Protein AF-A0A7S1F108-F1 (afdb_monomer)

Radius of gyration: 38.0 Å; Cα contacts (8 Å, |Δi|>4): 197; chains: 1; bounding box: 108×96×80 Å

Foldseek 3Di:
DDDDDDPPPPPPVPVPVPPDPQPQPWDKDKDKFAQVVVWAQQFDWDDPVVCQQDFWTFTADGHCDTRLVVVCVVVVVPRDDGGKTWRDWPNDTGGNVVVVVSSVPDRIIITIITDRDPPDPPPPPPPPPPDPDCVVVVVVVVVVPPPPPPDDDDDDDDDDDDDDDDDDDDDDDPPPPDDDPPPPPDDDDPPPDDPPPVPVVVVVVVVVVVVVVVVVVVVVVVVVVVVVVVVVVVVVVVVVVVVVVVVCVVVPPDPPPPPPPPPPPDDPPDPDPPDDPPPPDDPPDDDDDDDDD

Solvent-accessible surface area (backbone atoms only — not comparable to full-atom values): 19574 Å² total; per-residue (Å²): 136,90,80,91,83,85,84,78,78,79,75,74,77,69,75,67,81,67,70,73,77,77,72,66,58,76,40,81,45,78,44,83,45,82,29,78,82,73,57,54,55,23,64,43,65,60,78,57,90,87,48,69,77,35,59,41,41,36,30,59,44,73,43,93,59,34,53,52,41,54,49,25,72,76,33,66,93,74,41,84,51,69,66,26,29,37,46,30,46,71,88,45,67,48,31,31,67,55,48,52,52,52,64,75,75,45,44,66,44,39,39,36,31,43,37,74,41,60,97,59,71,74,72,66,73,70,68,64,96,72,69,84,55,70,73,66,57,57,63,65,60,64,70,77,74,75,86,84,83,86,77,86,85,83,91,82,81,90,82,92,78,91,80,82,93,74,87,83,76,87,72,82,82,80,80,76,83,72,82,78,80,80,81,76,82,77,79,84,74,85,75,92,73,72,97,75,71,70,68,66,67,61,57,67,64,56,60,60,61,60,58,58,55,53,56,52,57,54,51,55,53,50,55,52,50,51,52,58,51,51,55,49,54,51,53,53,50,52,52,54,50,49,52,53,50,53,54,46,63,74,68,69,63,69,79,77,79,73,77,72,74,79,74,80,78,74,80,82,74,74,79,79,80,78,71,77,81,85,85,78,78,87,79,94,72,74,92,76,82,81,84,86,130

Sequence (293 aa):
MSKMFGSSFSRSLVRDASPVPRSRETRIVTLDLDGSDGCNLGVDFESDDSDDESRSLSIDYLHPVGLIPSWNAANGDMALRRWDRIVEVNGVRGTSRTLRRVCANNDHLRFLVMQTRERNPPKTPTLPRRARTESERALAATEASRETDASACRSGPDVTSSCASGPCEHKEPEHQLAGKSYEFEGKGVVEEHGDEEQEQKKEDHKEEDDEENGKQEEHEKEEEKERDEEEKEEEDQENDEEERKATRSSFGLEPQHVAHEKDEELGNTEPEQVYPPDTNSDGLGKSVAWEYT

Mean predicted aligned error: 20.38 Å

Structure (mmCIF, N/CA/C/O backbone):
data_AF-A0A7S1F108-F1
#
_entry.id   AF-A0A7S1F108-F1
#
loop_
_atom_site.group_PDB
_atom_site.id
_atom_site.type_symbol
_atom_site.label_atom_id
_atom_site.label_alt_id
_atom_site.label_comp_id
_atom_site.label_asym_id
_atom_site.label_entity_id
_atom_site.label_seq_id
_atom_site.pdbx_PDB_ins_code
_atom_site.Cartn_x
_atom_site.Cartn_y
_atom_site.Cartn_z
_atom_site.occupancy
_atom_site.B_iso_or_equiv
_atom_site.auth_seq_id
_atom_site.auth_comp_id
_atom_site.auth_asym_id
_atom_site.auth_atom_id
_atom_site.pdbx_PDB_model_num
ATOM 1 N N . MET A 1 1 ? 53.259 -48.301 31.676 1.00 51.59 1 MET A N 1
ATOM 2 C CA . MET A 1 1 ? 53.067 -46.935 32.202 1.00 51.59 1 MET A CA 1
ATOM 3 C C . MET A 1 1 ? 51.904 -46.308 31.461 1.00 51.59 1 MET A C 1
ATOM 5 O O . MET A 1 1 ? 52.002 -46.070 30.268 1.00 51.59 1 MET A O 1
ATOM 9 N N . SER A 1 2 ? 50.786 -46.156 32.164 1.00 54.97 2 SER A N 1
ATOM 10 C CA . SER A 1 2 ? 49.582 -45.452 31.725 1.00 54.97 2 SER A CA 1
ATOM 11 C C . SER A 1 2 ? 49.813 -43.942 31.651 1.00 54.97 2 SER A C 1
ATOM 13 O O . SER A 1 2 ? 50.523 -43.423 32.515 1.00 54.97 2 SER A O 1
ATOM 15 N N . LYS A 1 3 ? 49.149 -43.255 30.708 1.00 50.69 3 LYS A N 1
ATOM 16 C CA . LYS A 1 3 ? 48.348 -42.016 30.887 1.00 50.69 3 LYS A CA 1
ATOM 17 C C . LYS A 1 3 ? 47.875 -41.514 29.504 1.00 50.69 3 LYS A C 1
ATOM 19 O O . LYS A 1 3 ? 48.682 -41.454 28.591 1.00 50.69 3 LYS A O 1
ATOM 24 N N . MET A 1 4 ? 46.553 -41.460 29.274 1.00 58.94 4 MET A N 1
ATOM 25 C CA . MET A 1 4 ? 45.712 -40.234 29.212 1.00 58.94 4 MET A CA 1
ATOM 26 C C . MET A 1 4 ? 46.063 -39.365 27.981 1.00 58.94 4 MET A C 1
ATOM 28 O O . MET A 1 4 ? 47.206 -38.970 27.844 1.00 58.94 4 MET A O 1
ATOM 32 N N . PHE A 1 5 ? 45.196 -39.055 27.013 1.00 51.97 5 PHE A N 1
ATOM 33 C CA . PHE A 1 5 ? 43.882 -38.414 27.106 1.00 51.97 5 PHE A CA 1
ATOM 34 C C . PHE A 1 5 ? 43.074 -38.701 25.824 1.00 51.97 5 PHE A C 1
ATOM 36 O O . PHE A 1 5 ? 43.409 -38.204 24.754 1.00 51.97 5 PHE A O 1
ATOM 43 N N . GLY A 1 6 ? 41.979 -39.452 25.935 1.00 44.50 6 GLY A N 1
ATOM 44 C CA . GLY A 1 6 ? 40.917 -39.471 24.929 1.00 44.50 6 GLY A CA 1
ATOM 45 C C . GLY A 1 6 ? 39.745 -38.647 25.447 1.00 44.50 6 GLY A C 1
ATOM 46 O O . GLY A 1 6 ? 38.824 -39.210 26.031 1.00 44.50 6 GLY A O 1
ATOM 47 N N . SER A 1 7 ? 39.797 -37.317 25.305 1.00 54.25 7 SER A N 1
ATOM 48 C CA . SER A 1 7 ? 38.632 -36.465 25.589 1.00 54.25 7 SER A CA 1
ATOM 49 C C . SER A 1 7 ? 37.622 -36.623 24.462 1.00 54.25 7 SER A C 1
ATOM 51 O O . SER A 1 7 ? 37.637 -35.895 23.473 1.00 54.25 7 SER A O 1
ATOM 53 N N . SER A 1 8 ? 36.753 -37.616 24.622 1.00 53.06 8 SER A N 1
ATOM 54 C CA . SER A 1 8 ? 35.509 -37.723 23.877 1.00 53.06 8 SER A CA 1
ATOM 55 C C . SER A 1 8 ? 34.608 -36.566 24.317 1.00 53.06 8 SER A C 1
ATOM 57 O O . SER A 1 8 ? 33.909 -36.645 25.326 1.00 53.06 8 SER A O 1
ATOM 59 N N . PHE A 1 9 ? 34.681 -35.442 23.601 1.00 52.88 9 PHE A N 1
ATOM 60 C CA . PHE A 1 9 ? 33.667 -34.399 23.686 1.00 52.88 9 PHE A CA 1
ATOM 61 C C . PHE A 1 9 ? 32.411 -34.917 22.993 1.00 52.88 9 PHE A C 1
ATOM 63 O O . PHE A 1 9 ? 32.129 -34.599 21.838 1.00 52.88 9 PHE A O 1
ATOM 70 N N . SER A 1 10 ? 31.642 -35.717 23.725 1.00 54.94 10 SER A N 1
ATOM 71 C CA . SER A 1 10 ? 30.229 -35.938 23.460 1.00 54.94 10 SER A CA 1
ATOM 72 C C . SER A 1 10 ? 29.534 -34.587 23.619 1.00 54.94 10 SER A C 1
ATOM 74 O O . SER A 1 10 ? 29.032 -34.256 24.694 1.00 54.94 10 SER A O 1
ATOM 76 N N . ARG A 1 11 ? 29.563 -33.757 22.567 1.00 51.06 11 ARG A N 1
ATOM 77 C CA . ARG A 1 11 ? 28.690 -32.591 22.440 1.00 51.06 11 ARG A CA 1
ATOM 78 C C . ARG A 1 11 ? 27.276 -33.141 22.375 1.00 51.06 11 ARG A C 1
ATOM 80 O O . ARG A 1 11 ? 26.760 -33.447 21.306 1.00 51.06 11 ARG A O 1
ATOM 87 N N . SER A 1 12 ? 26.701 -33.337 23.556 1.00 55.31 12 SER A N 1
ATOM 88 C CA . SER A 1 12 ? 25.276 -33.492 23.747 1.00 55.31 12 SER A CA 1
ATOM 89 C C . SER A 1 12 ? 24.663 -32.259 23.100 1.00 55.31 12 SER A C 1
ATOM 91 O O . SER A 1 12 ? 24.734 -31.161 23.653 1.00 55.31 12 SER A O 1
ATOM 93 N N . LEU A 1 13 ? 24.186 -32.424 21.864 1.00 55.44 13 LEU A N 1
ATOM 94 C CA . LEU A 1 13 ? 23.284 -31.494 21.213 1.00 55.44 13 LEU A CA 1
ATOM 95 C C . LEU A 1 13 ? 22.026 -31.529 22.070 1.00 55.44 13 LEU A C 1
ATOM 97 O O . LEU A 1 13 ? 21.087 -32.277 21.799 1.00 55.44 13 LEU A O 1
ATOM 101 N N . VAL A 1 14 ? 22.063 -30.779 23.173 1.00 56.47 14 VAL A N 1
ATOM 102 C CA . VAL A 1 14 ? 20.869 -30.335 23.866 1.00 56.47 14 VAL A CA 1
ATOM 103 C C . VAL A 1 14 ? 20.069 -29.701 22.751 1.00 56.47 14 VAL A C 1
ATOM 105 O O . VAL A 1 14 ? 20.474 -28.670 22.217 1.00 56.47 14 VAL A O 1
ATOM 108 N N . ARG A 1 15 ? 19.034 -30.417 22.298 1.00 51.88 15 ARG A N 1
ATOM 109 C CA . ARG A 1 15 ? 18.018 -29.870 21.414 1.00 51.88 15 ARG A CA 1
ATOM 110 C C . ARG A 1 15 ? 17.576 -28.615 22.120 1.00 51.88 15 ARG A C 1
ATOM 112 O O . ARG A 1 15 ? 16.949 -28.703 23.174 1.00 51.88 15 ARG A O 1
ATOM 119 N N . ASP A 1 16 ? 18.064 -27.499 21.602 1.00 54.59 16 ASP A N 1
ATOM 120 C CA . ASP A 1 16 ? 17.783 -26.194 22.129 1.00 54.59 16 ASP A CA 1
ATOM 121 C C . ASP A 1 16 ? 16.265 -26.144 22.233 1.00 54.59 16 ASP A C 1
ATOM 123 O O . ASP A 1 16 ? 15.556 -26.287 21.236 1.00 54.59 16 ASP A O 1
ATOM 127 N N . ALA A 1 17 ? 15.764 -26.054 23.463 1.00 58.31 17 ALA A N 1
ATOM 128 C CA . ALA A 1 17 ? 14.350 -25.845 23.719 1.00 58.31 17 ALA A CA 1
ATOM 129 C C . ALA A 1 17 ? 13.936 -24.426 23.290 1.00 58.31 17 ALA A C 1
ATOM 131 O O . ALA A 1 17 ? 12.884 -23.945 23.710 1.00 58.31 17 ALA A O 1
ATOM 132 N N . SER A 1 18 ? 14.761 -23.759 22.470 1.00 57.94 18 SER A N 1
ATOM 133 C CA . SER A 1 18 ? 14.379 -22.688 21.573 1.00 57.94 18 SER A CA 1
ATOM 134 C C . SER A 1 18 ? 13.015 -23.029 20.968 1.00 57.94 18 SER A C 1
ATOM 136 O O . SER A 1 18 ? 12.872 -24.030 20.255 1.00 57.94 18 SER A O 1
ATOM 138 N N . PRO A 1 19 ? 11.968 -22.282 21.352 1.00 66.38 19 PRO A N 1
ATOM 139 C CA . PRO A 1 19 ? 10.619 -22.563 20.911 1.00 66.38 19 PRO A CA 1
ATOM 140 C C . PRO A 1 19 ? 10.620 -22.574 19.388 1.00 66.38 19 PRO A C 1
ATOM 142 O O . PRO A 1 19 ? 11.129 -21.637 18.774 1.00 66.38 19 PRO A O 1
ATOM 145 N N . VAL A 1 20 ? 10.062 -23.640 18.797 1.00 59.28 20 VAL A N 1
ATOM 146 C CA . VAL A 1 20 ? 9.847 -23.750 17.347 1.00 59.28 20 VAL A CA 1
ATOM 147 C C . VAL A 1 20 ? 9.383 -22.380 16.855 1.00 59.28 20 VAL A C 1
ATOM 149 O O . VAL A 1 20 ? 8.405 -21.875 17.428 1.00 59.28 20 VAL A O 1
ATOM 152 N N . PRO A 1 21 ? 10.082 -21.747 15.889 1.00 58.75 21 PRO A N 1
ATOM 153 C CA . PRO A 1 21 ? 9.688 -20.439 15.395 1.00 58.75 21 PRO A CA 1
ATOM 154 C C . PRO A 1 21 ? 8.219 -20.553 15.025 1.00 58.75 21 PRO A C 1
ATOM 156 O O . PRO A 1 21 ? 7.843 -21.390 14.204 1.00 58.75 21 PRO A O 1
ATOM 159 N N . ARG A 1 22 ? 7.369 -19.815 15.748 1.00 58.88 22 ARG A N 1
ATOM 160 C CA . ARG A 1 22 ? 5.924 -19.862 15.543 1.00 58.88 22 ARG A CA 1
ATOM 161 C C . ARG A 1 22 ? 5.727 -19.440 14.098 1.00 58.88 22 ARG A C 1
ATOM 163 O O . ARG A 1 22 ? 5.959 -18.274 13.790 1.00 58.88 22 ARG A O 1
ATOM 170 N N . SER A 1 23 ? 5.412 -20.390 13.217 1.00 61.38 23 SER A N 1
ATOM 171 C CA . SER A 1 23 ? 5.297 -20.100 11.793 1.00 61.38 23 SER A CA 1
ATOM 172 C C . SER A 1 23 ? 4.315 -18.949 11.650 1.00 61.38 23 SER A C 1
ATOM 174 O O . SER A 1 23 ? 3.200 -19.024 12.178 1.00 61.38 23 SER A O 1
ATOM 176 N N . ARG A 1 24 ? 4.752 -17.866 11.006 1.00 67.62 24 ARG A N 1
ATOM 177 C CA . ARG A 1 24 ? 3.873 -16.753 10.663 1.00 67.62 24 ARG A CA 1
ATOM 178 C C . ARG A 1 24 ? 2.756 -17.349 9.812 1.00 67.62 24 ARG A C 1
ATOM 180 O O . ARG A 1 24 ? 3.016 -17.906 8.752 1.00 67.62 24 ARG A O 1
ATOM 187 N N . GLU A 1 25 ? 1.545 -17.368 10.355 1.00 74.69 25 GLU A N 1
ATOM 188 C CA . GLU A 1 25 ? 0.383 -17.893 9.649 1.00 74.69 25 GLU A CA 1
ATOM 189 C C . GLU A 1 25 ? -0.049 -16.788 8.696 1.00 74.69 25 GLU A C 1
ATOM 191 O O . GLU A 1 25 ? -0.678 -15.815 9.108 1.00 74.69 25 GLU A O 1
ATOM 196 N N . THR A 1 26 ? 0.369 -16.900 7.440 1.00 81.31 26 THR A N 1
ATOM 197 C CA . THR A 1 26 ? -0.020 -15.955 6.404 1.00 81.31 26 THR A CA 1
ATOM 198 C C . THR A 1 26 ? -1.504 -16.131 6.120 1.00 81.31 26 THR A C 1
ATOM 200 O O . THR A 1 26 ? -1.929 -17.189 5.654 1.00 81.31 26 THR A O 1
ATOM 203 N N . ARG A 1 27 ? -2.302 -15.103 6.415 1.00 88.00 27 ARG A N 1
ATOM 204 C CA . ARG A 1 27 ? -3.732 -15.084 6.090 1.00 88.00 27 ARG A CA 1
ATOM 205 C C . ARG A 1 27 ? -3.981 -14.150 4.927 1.00 88.00 27 ARG A C 1
ATOM 207 O O . ARG A 1 27 ? -3.434 -13.050 4.901 1.00 88.00 27 ARG A O 1
ATOM 214 N N . ILE A 1 28 ? -4.811 -14.607 3.998 1.00 91.44 28 ILE A N 1
ATOM 215 C CA . ILE A 1 28 ? -5.287 -13.810 2.876 1.00 91.44 28 ILE A CA 1
ATOM 216 C C . ILE A 1 28 ? -6.685 -13.315 3.225 1.00 91.44 28 ILE A C 1
ATOM 218 O O . ILE A 1 28 ? -7.561 -14.119 3.547 1.00 91.44 28 ILE A O 1
ATOM 222 N N . VAL A 1 29 ? -6.873 -12.001 3.186 1.00 94.19 29 VAL A N 1
ATOM 223 C CA . VAL A 1 29 ? -8.161 -11.347 3.432 1.00 94.19 29 VAL A CA 1
ATOM 224 C C . VAL A 1 29 ? -8.563 -10.576 2.185 1.00 94.19 29 VAL A C 1
ATOM 226 O O . VAL A 1 29 ? -7.732 -9.885 1.597 1.00 94.19 29 VAL A O 1
ATOM 229 N N . THR A 1 30 ? -9.829 -10.706 1.792 1.00 95.00 30 THR A N 1
ATOM 230 C CA . THR A 1 30 ? -10.425 -9.928 0.705 1.00 95.00 30 THR A CA 1
ATOM 231 C C . THR A 1 30 ? -11.350 -8.870 1.285 1.00 95.00 30 THR A C 1
ATOM 233 O O . THR A 1 30 ? -12.150 -9.177 2.168 1.00 95.00 30 THR A O 1
ATOM 236 N N . LEU A 1 31 ? -11.223 -7.635 0.808 1.00 95.88 31 LEU A N 1
ATOM 237 C CA . LEU A 1 31 ? -12.020 -6.495 1.252 1.00 95.88 31 LEU A CA 1
ATOM 238 C C . LEU A 1 31 ? -12.605 -5.812 0.028 1.00 95.88 31 LEU A C 1
ATOM 240 O O . LEU A 1 31 ? -11.842 -5.548 -0.893 1.00 95.88 31 LEU A O 1
ATOM 244 N N . ASP A 1 32 ? -13.897 -5.505 0.052 1.00 96.69 32 ASP A N 1
ATOM 245 C CA . ASP A 1 32 ? -14.555 -4.657 -0.941 1.00 96.69 32 ASP A CA 1
ATOM 246 C C . ASP A 1 32 ? -14.900 -3.322 -0.272 1.00 96.69 32 ASP A C 1
ATOM 248 O O . ASP A 1 32 ? -15.611 -3.286 0.737 1.00 96.69 32 ASP A O 1
ATOM 252 N N . LEU A 1 33 ? -14.332 -2.240 -0.797 1.00 96.69 33 LEU A N 1
ATOM 253 C CA . LEU A 1 33 ? -14.497 -0.876 -0.308 1.00 96.69 33 LEU A CA 1
ATOM 254 C C . LEU A 1 33 ? -15.143 -0.024 -1.396 1.00 96.69 33 LEU A C 1
ATOM 256 O O . LEU A 1 33 ? -14.755 -0.097 -2.563 1.00 96.69 33 LEU A O 1
ATOM 260 N N . ASP A 1 34 ? -16.100 0.798 -0.983 1.00 96.94 34 ASP A N 1
ATOM 261 C CA . ASP A 1 34 ? -16.756 1.780 -1.834 1.00 96.94 34 ASP A CA 1
ATOM 262 C C . ASP A 1 34 ? -16.271 3.188 -1.471 1.00 96.94 34 ASP A C 1
ATOM 264 O O . ASP A 1 34 ? -16.459 3.657 -0.349 1.00 96.94 34 ASP A O 1
ATOM 268 N N . GLY A 1 35 ? -15.571 3.809 -2.406 1.00 92.19 35 GLY A N 1
ATOM 269 C CA . GLY A 1 35 ? -15.004 5.149 -2.365 1.00 92.19 35 GLY A CA 1
ATOM 270 C C . GLY A 1 35 ? -15.723 6.137 -3.280 1.00 92.19 35 GLY A C 1
ATOM 271 O O . GLY A 1 35 ? -15.227 7.252 -3.433 1.00 92.19 35 GLY A O 1
ATOM 272 N N . SER A 1 36 ? -16.895 5.788 -3.830 1.00 93.81 36 SER A N 1
ATOM 273 C CA . SER A 1 36 ? -17.698 6.689 -4.674 1.00 93.81 36 SER A CA 1
ATOM 274 C C . SER A 1 36 ? -18.043 8.024 -4.006 1.00 93.81 36 SER A C 1
ATOM 276 O O . SER A 1 36 ? -18.275 9.022 -4.683 1.00 93.81 36 SER A O 1
ATOM 278 N N . ASP A 1 37 ? -18.062 8.054 -2.672 1.00 93.06 37 ASP A N 1
ATOM 279 C CA . ASP A 1 37 ? -18.379 9.240 -1.871 1.00 93.06 37 ASP A CA 1
ATOM 280 C C . ASP A 1 37 ? -17.190 10.210 -1.719 1.00 93.06 37 ASP A C 1
ATOM 282 O O . ASP A 1 37 ? -17.269 11.175 -0.956 1.00 93.06 37 ASP A O 1
ATOM 286 N N . GLY A 1 38 ? -16.055 9.943 -2.377 1.00 92.56 38 GLY A N 1
ATOM 287 C CA . GLY A 1 38 ? -14.821 10.721 -2.215 1.00 92.56 38 GLY A CA 1
ATOM 288 C C . GLY A 1 38 ? -14.199 10.583 -0.821 1.00 92.56 38 GLY A C 1
ATOM 289 O O . GLY A 1 38 ? -13.392 11.413 -0.403 1.00 92.56 38 GLY A O 1
ATOM 290 N N . CYS A 1 39 ? -14.591 9.553 -0.067 1.00 93.88 39 CYS A N 1
ATOM 291 C CA . CYS A 1 39 ? -14.039 9.279 1.251 1.00 93.88 39 CYS A CA 1
ATOM 292 C C . CYS A 1 39 ? -12.618 8.720 1.136 1.00 93.88 39 CYS A C 1
ATOM 294 O O . CYS A 1 39 ? -12.372 7.735 0.443 1.00 93.88 39 CYS A O 1
ATOM 296 N N . ASN A 1 40 ? -11.688 9.291 1.900 1.00 96.00 40 ASN A N 1
ATOM 297 C CA . ASN A 1 40 ? -10.323 8.779 1.961 1.00 96.00 40 ASN A CA 1
ATOM 298 C C . ASN A 1 40 ? -10.292 7.350 2.535 1.00 96.00 40 ASN A C 1
ATOM 300 O O . ASN A 1 40 ? -11.043 6.999 3.454 1.00 96.00 40 ASN A O 1
ATOM 304 N N . LEU A 1 41 ? -9.340 6.537 2.069 1.00 97.12 41 LEU A N 1
ATOM 305 C CA . LEU A 1 41 ? -9.139 5.176 2.582 1.00 97.12 41 LEU A CA 1
ATOM 306 C C . LEU A 1 41 ? -8.799 5.144 4.079 1.00 97.12 41 LEU A C 1
ATOM 308 O O . LEU A 1 41 ? -9.113 4.166 4.759 1.00 97.12 41 LEU A O 1
ATOM 312 N N . GLY A 1 42 ? -8.203 6.221 4.599 1.00 97.25 42 GLY A N 1
ATOM 313 C CA . GLY A 1 42 ? -7.782 6.323 5.997 1.00 97.25 42 GLY A CA 1
ATOM 314 C C . GLY A 1 42 ? -6.538 5.491 6.297 1.00 97.25 42 GLY A C 1
ATOM 315 O O . GLY A 1 42 ? -6.408 4.943 7.391 1.00 97.25 42 GLY A O 1
ATOM 316 N N . VAL A 1 43 ? -5.637 5.363 5.324 1.00 97.44 43 VAL A N 1
ATOM 317 C CA . VAL A 1 43 ? -4.395 4.601 5.441 1.00 97.44 43 VAL A CA 1
ATOM 318 C C . VAL A 1 43 ? -3.265 5.334 4.731 1.00 97.44 43 VAL A C 1
ATOM 320 O O . VAL A 1 43 ? -3.476 5.858 3.639 1.00 97.44 43 VAL A O 1
ATOM 323 N N . ASP A 1 44 ? -2.084 5.318 5.339 1.00 96.50 44 ASP A N 1
ATOM 324 C CA . ASP A 1 44 ? -0.841 5.729 4.699 1.00 96.50 44 ASP A CA 1
ATOM 325 C C . ASP A 1 44 ? -0.018 4.485 4.383 1.00 96.50 44 ASP A C 1
ATOM 327 O O . ASP A 1 44 ? 0.080 3.538 5.177 1.00 96.50 44 ASP A O 1
ATOM 331 N N . PHE A 1 45 ? 0.568 4.494 3.194 1.00 95.56 45 PHE A N 1
ATOM 332 C CA . PHE A 1 45 ? 1.424 3.424 2.718 1.00 95.56 45 PHE A CA 1
ATOM 333 C C . PHE A 1 45 ? 2.877 3.830 2.867 1.00 95.56 45 PHE A C 1
ATOM 335 O O . PHE A 1 45 ? 3.230 4.971 2.575 1.00 95.56 45 PHE A O 1
ATOM 342 N N . GLU A 1 46 ? 3.716 2.879 3.261 1.00 92.31 46 GLU A N 1
ATOM 343 C CA . GLU A 1 46 ? 5.152 3.117 3.300 1.00 92.31 46 GLU A CA 1
ATOM 344 C C . GLU A 1 46 ? 5.656 3.431 1.882 1.00 92.31 46 GLU A C 1
ATOM 346 O O . GLU A 1 46 ? 5.341 2.722 0.916 1.00 92.31 46 GLU A O 1
ATOM 351 N N . SER A 1 47 ? 6.367 4.551 1.754 1.00 78.88 47 SER A N 1
ATOM 352 C CA . SER A 1 47 ? 7.163 4.890 0.578 1.00 78.88 47 SER A CA 1
ATOM 353 C C . SER A 1 47 ? 8.576 4.469 0.923 1.00 78.88 47 SER A C 1
ATOM 355 O O . SER A 1 47 ? 9.307 5.223 1.556 1.00 78.88 47 SER A O 1
ATOM 357 N N . ASP A 1 48 ? 8.915 3.215 0.640 1.00 70.94 48 ASP A N 1
ATOM 358 C CA . ASP A 1 48 ? 10.324 2.862 0.651 1.00 70.94 48 ASP A CA 1
ATOM 359 C C . ASP A 1 48 ? 10.894 3.335 -0.680 1.00 70.94 48 ASP A C 1
ATOM 361 O O . ASP A 1 48 ? 10.787 2.644 -1.693 1.00 70.94 48 ASP A O 1
ATOM 365 N N . ASP A 1 49 ? 11.421 4.559 -0.678 1.00 65.25 49 ASP A N 1
ATOM 366 C CA . ASP A 1 49 ? 12.025 5.187 -1.855 1.00 65.25 49 ASP A CA 1
ATOM 367 C C . ASP A 1 49 ? 13.243 4.385 -2.358 1.00 65.25 49 ASP A C 1
ATOM 369 O O . ASP A 1 49 ? 13.753 4.650 -3.442 1.00 65.25 49 ASP A O 1
ATOM 373 N N . SER A 1 50 ? 13.710 3.387 -1.592 1.00 72.00 50 SER A N 1
ATOM 374 C CA . SER A 1 50 ? 14.788 2.488 -2.001 1.00 72.00 50 SER A CA 1
ATOM 375 C C . SER A 1 50 ? 14.324 1.197 -2.688 1.00 72.00 50 SER A C 1
ATOM 377 O O . SER A 1 50 ? 15.143 0.545 -3.330 1.00 72.00 50 SER A O 1
ATOM 379 N N . ASP A 1 51 ? 13.029 0.856 -2.628 1.00 68.50 51 ASP A N 1
ATOM 380 C CA . ASP A 1 51 ? 12.494 -0.432 -3.093 1.00 68.50 51 ASP A CA 1
ATOM 381 C C . ASP A 1 51 ? 11.243 -0.266 -3.989 1.00 68.50 51 ASP A C 1
ATOM 383 O O . ASP A 1 51 ? 10.171 -0.836 -3.730 1.00 68.50 51 ASP A O 1
ATOM 387 N N . ASP A 1 52 ? 11.378 0.445 -5.112 1.00 73.88 52 ASP A N 1
ATOM 388 C CA . ASP A 1 52 ? 10.346 0.502 -6.168 1.00 73.88 52 ASP A CA 1
ATOM 389 C C . ASP A 1 52 ? 9.985 -0.888 -6.740 1.00 73.88 52 ASP A C 1
ATOM 391 O O . ASP A 1 52 ? 8.914 -1.092 -7.325 1.00 73.88 52 ASP A O 1
ATOM 395 N N . GLU A 1 53 ? 10.843 -1.886 -6.521 1.00 82.12 53 GLU A N 1
ATOM 396 C CA . GLU A 1 53 ? 10.639 -3.276 -6.936 1.00 82.12 53 GLU A CA 1
ATOM 397 C C . GLU A 1 53 ? 9.754 -4.091 -5.976 1.00 82.12 53 GLU A C 1
ATOM 399 O O . GLU A 1 53 ? 9.406 -5.249 -6.256 1.00 82.12 53 GLU A O 1
ATOM 404 N N . SER A 1 54 ? 9.349 -3.510 -4.843 1.00 88.50 54 SER A N 1
ATOM 405 C CA . SER A 1 54 ? 8.501 -4.188 -3.866 1.00 88.50 54 SER A CA 1
ATOM 406 C C . SER A 1 54 ? 7.169 -4.621 -4.484 1.00 88.50 54 SER A C 1
ATOM 408 O O . SER A 1 54 ? 6.341 -3.806 -4.885 1.00 88.50 54 SER A O 1
ATOM 410 N N . ARG A 1 55 ? 6.904 -5.935 -4.499 1.00 93.62 55 ARG A N 1
ATOM 411 C CA . ARG A 1 55 ? 5.678 -6.543 -5.068 1.00 93.62 55 ARG A CA 1
ATOM 412 C C . ARG A 1 55 ? 4.433 -6.431 -4.172 1.00 93.62 55 ARG A C 1
ATOM 414 O O . ARG A 1 55 ? 3.498 -7.223 -4.296 1.00 93.62 55 ARG A O 1
ATOM 421 N N . SER A 1 56 ? 4.452 -5.530 -3.194 1.00 94.62 56 SER A N 1
ATOM 422 C CA . SER A 1 56 ? 3.359 -5.336 -2.241 1.00 94.62 56 SER A CA 1
ATOM 423 C C . SER A 1 56 ? 3.394 -3.941 -1.638 1.00 94.62 56 SER A C 1
ATOM 425 O O . SER A 1 56 ? 4.470 -3.375 -1.470 1.00 94.62 56 SER A O 1
ATOM 427 N N . LEU A 1 57 ? 2.231 -3.435 -1.239 1.00 95.00 57 LEU A N 1
ATOM 428 C CA . LEU A 1 57 ? 2.078 -2.148 -0.569 1.00 95.00 57 LEU A CA 1
ATOM 429 C C . LEU A 1 57 ? 1.902 -2.368 0.942 1.00 95.00 57 LEU A C 1
ATOM 431 O O . LEU A 1 57 ? 0.926 -2.989 1.369 1.00 95.00 57 LEU A O 1
ATOM 435 N N . SER A 1 58 ? 2.858 -1.913 1.751 1.00 94.75 58 SER A N 1
ATOM 436 C CA . SER A 1 58 ? 2.823 -2.067 3.212 1.00 94.75 58 SER A CA 1
ATOM 437 C C . SER A 1 58 ? 2.053 -0.922 3.864 1.00 94.75 58 SER A C 1
ATOM 439 O O . SER A 1 58 ? 2.238 0.241 3.507 1.00 94.75 58 SER A O 1
ATOM 441 N N . ILE A 1 59 ? 1.199 -1.246 4.835 1.00 95.62 59 ILE A N 1
ATOM 442 C CA . ILE A 1 59 ? 0.485 -0.244 5.635 1.00 95.62 59 ILE A CA 1
ATOM 443 C C . ILE A 1 59 ? 1.421 0.303 6.718 1.00 95.62 59 ILE A C 1
ATOM 445 O O . ILE A 1 59 ? 1.779 -0.442 7.634 1.00 95.62 59 ILE A O 1
ATOM 449 N N . ASP A 1 60 ? 1.751 1.591 6.665 1.00 95.31 60 ASP A N 1
ATOM 450 C CA . ASP A 1 60 ? 2.546 2.261 7.704 1.00 95.31 60 ASP A CA 1
ATOM 451 C C . ASP A 1 60 ? 1.642 2.862 8.792 1.00 95.31 60 ASP A C 1
ATOM 453 O O . ASP A 1 60 ? 1.765 2.581 9.991 1.00 95.31 60 ASP A O 1
ATOM 457 N N . TYR A 1 61 ? 0.626 3.619 8.387 1.00 96.00 61 TYR A N 1
ATOM 458 C CA . TYR A 1 61 ? -0.265 4.283 9.331 1.00 96.00 61 TYR A CA 1
ATOM 459 C C . TYR A 1 61 ? -1.736 4.058 8.992 1.00 96.00 61 TYR A C 1
ATOM 461 O O . TYR A 1 61 ? -2.128 3.970 7.835 1.00 96.00 61 TYR A O 1
ATOM 469 N N . LEU A 1 62 ? -2.562 3.926 10.032 1.00 97.06 62 LEU A N 1
ATOM 470 C CA . LEU A 1 62 ? -4.017 3.850 9.923 1.00 97.06 62 LEU A CA 1
ATOM 471 C C . LEU A 1 62 ? -4.600 5.053 10.649 1.00 97.06 62 LEU A C 1
ATOM 473 O O . LEU A 1 62 ? -4.434 5.189 11.865 1.00 97.06 62 LEU A O 1
ATOM 477 N N . HIS A 1 63 ? -5.294 5.897 9.896 1.00 97.38 63 HIS A N 1
ATOM 478 C CA . HIS A 1 63 ? -5.987 7.063 10.424 1.00 97.38 63 HIS A CA 1
ATOM 479 C C . HIS A 1 63 ? -7.207 6.638 11.252 1.00 97.38 63 HIS A C 1
ATOM 481 O O . HIS A 1 63 ? -7.752 5.553 11.052 1.00 97.38 63 HIS A O 1
ATOM 487 N N . PRO A 1 64 ? -7.679 7.473 12.194 1.00 96.62 64 PRO A N 1
ATOM 488 C CA . PRO A 1 64 ? -8.882 7.167 12.971 1.00 96.62 64 PRO A CA 1
ATOM 489 C C . PRO A 1 64 ? -10.173 7.216 12.137 1.00 96.62 64 PRO A C 1
ATOM 491 O O . PRO A 1 64 ? -11.185 6.656 12.552 1.00 96.62 64 PRO A O 1
ATOM 494 N N . VAL A 1 65 ? -10.148 7.889 10.982 1.00 96.44 65 VAL A N 1
ATOM 495 C CA . VAL A 1 65 ? -11.294 8.095 10.089 1.00 96.44 65 VAL A CA 1
ATOM 496 C C . VAL A 1 65 ? -10.922 7.633 8.678 1.00 96.44 65 VAL A C 1
ATOM 498 O O . VAL A 1 65 ? -9.802 7.864 8.228 1.00 96.44 65 VAL A O 1
ATOM 501 N N . GLY A 1 66 ? -11.860 6.975 7.994 1.00 97.12 66 GLY A N 1
ATOM 502 C CA . GLY A 1 66 ? -11.727 6.525 6.606 1.00 97.12 66 GLY A CA 1
ATOM 503 C C . GLY A 1 66 ? -12.464 5.213 6.337 1.00 97.12 66 GLY A C 1
ATOM 504 O O . GLY A 1 66 ? -13.071 4.623 7.241 1.00 97.12 66 GLY A O 1
ATOM 505 N N . LEU A 1 67 ? -12.382 4.734 5.097 1.00 97.56 67 LEU A N 1
ATOM 506 C CA . LEU A 1 67 ? -13.033 3.490 4.667 1.00 97.56 67 LEU A CA 1
ATOM 507 C C . LEU A 1 67 ? -12.457 2.251 5.365 1.00 97.56 67 LEU A C 1
ATOM 509 O O . LEU A 1 67 ? -13.216 1.425 5.875 1.00 97.56 67 LEU A O 1
ATOM 513 N N . ILE A 1 68 ? -11.129 2.135 5.465 1.00 97.44 68 ILE A N 1
ATOM 514 C CA . ILE A 1 68 ? -10.479 0.984 6.113 1.00 97.44 68 ILE A CA 1
ATOM 515 C C . ILE A 1 68 ? -10.757 0.950 7.625 1.00 97.44 68 ILE A C 1
ATOM 517 O O . ILE A 1 68 ? -11.144 -0.111 8.118 1.00 97.44 68 ILE A O 1
ATOM 521 N N . PRO A 1 69 ? -10.629 2.054 8.390 1.00 97.25 69 PRO A N 1
ATOM 522 C CA . PRO A 1 69 ? -11.049 2.088 9.794 1.00 97.25 69 PRO A CA 1
ATOM 523 C C . PRO A 1 69 ? -12.516 1.694 10.006 1.00 97.25 69 PRO A C 1
ATOM 525 O O . PRO A 1 69 ? -12.818 0.928 10.925 1.00 97.25 69 PRO A O 1
ATOM 528 N N . SER A 1 70 ? -13.419 2.153 9.135 1.00 97.19 70 SER A N 1
ATOM 529 C CA . SER A 1 70 ? -14.846 1.809 9.204 1.00 97.19 70 SER A CA 1
ATOM 530 C C . SER A 1 70 ? -15.079 0.320 8.931 1.00 97.19 70 SER A C 1
ATOM 532 O O . SER A 1 70 ? -15.797 -0.351 9.676 1.00 97.19 70 SER A O 1
ATOM 534 N N . TRP A 1 71 ? -14.395 -0.237 7.927 1.00 97.25 71 TRP A N 1
ATOM 535 C CA . TRP A 1 71 ? -14.415 -1.671 7.643 1.00 97.25 71 TRP A CA 1
ATOM 536 C C . TRP A 1 71 ? -13.830 -2.498 8.797 1.00 97.25 71 TRP A C 1
ATOM 538 O O . TRP A 1 71 ? -14.405 -3.518 9.181 1.00 97.25 71 TRP A O 1
ATOM 548 N N . ASN A 1 72 ? -12.729 -2.041 9.403 1.00 96.62 72 ASN A N 1
ATOM 549 C CA . ASN A 1 72 ? -12.094 -2.675 10.559 1.00 96.62 72 ASN A CA 1
ATOM 550 C C . ASN A 1 72 ? -13.029 -2.724 11.774 1.00 96.62 72 ASN A C 1
ATOM 552 O O . ASN A 1 72 ? -13.041 -3.728 12.488 1.00 96.62 72 ASN A O 1
ATOM 556 N N . ALA A 1 73 ? -13.814 -1.667 12.006 1.00 96.62 73 ALA A N 1
ATOM 557 C CA . ALA A 1 73 ? -14.799 -1.619 13.085 1.00 96.62 73 ALA A CA 1
ATOM 558 C C . ALA A 1 73 ? -15.911 -2.665 12.897 1.00 96.62 73 ALA A C 1
ATOM 560 O O . ALA A 1 73 ? -16.346 -3.279 13.872 1.00 96.62 73 ALA A O 1
ATOM 561 N N . ALA A 1 74 ? -16.323 -2.914 11.651 1.00 96.75 74 ALA A N 1
ATOM 562 C CA . ALA A 1 74 ? -17.274 -3.972 11.314 1.00 96.75 74 ALA A CA 1
ATOM 563 C C . ALA A 1 74 ? -16.646 -5.384 11.339 1.00 96.75 74 ALA A C 1
ATOM 565 O O . ALA A 1 74 ? -17.342 -6.357 11.622 1.00 96.75 74 ALA A O 1
ATOM 566 N N . ASN A 1 75 ? -15.335 -5.509 11.088 1.00 95.88 75 ASN A N 1
ATOM 567 C CA . ASN A 1 75 ? -14.632 -6.784 10.888 1.00 95.88 75 ASN A CA 1
ATOM 568 C C . ASN A 1 75 ? -13.451 -6.983 11.856 1.00 95.88 75 ASN A C 1
ATOM 570 O O . ASN A 1 75 ? -12.315 -7.203 11.435 1.00 95.88 75 ASN A O 1
ATOM 574 N N . GLY A 1 76 ? -13.700 -6.959 13.169 1.00 92.19 76 GLY A N 1
ATOM 575 C CA . GLY A 1 76 ? -12.640 -6.984 14.191 1.00 92.19 76 GLY A CA 1
ATOM 576 C C . GLY A 1 76 ? -11.628 -8.143 14.086 1.00 92.19 76 GLY A C 1
ATOM 577 O O . GLY A 1 76 ? -10.427 -7.938 14.283 1.00 92.19 76 GLY A O 1
ATOM 578 N N . ASP A 1 77 ? -12.071 -9.351 13.720 1.00 89.19 77 ASP A N 1
ATOM 579 C CA . ASP A 1 77 ? -11.182 -10.517 13.584 1.00 89.19 77 ASP A CA 1
ATOM 580 C C . ASP A 1 77 ? -10.253 -10.415 12.366 1.00 89.19 77 ASP A C 1
ATOM 582 O O . ASP A 1 77 ? -9.095 -10.854 12.411 1.00 89.19 77 ASP A O 1
ATOM 586 N N . MET A 1 78 ? -10.734 -9.780 11.297 1.00 93.00 78 MET A N 1
ATOM 587 C CA . MET A 1 78 ? -10.023 -9.594 10.030 1.00 93.00 78 MET A CA 1
ATOM 588 C C . MET A 1 78 ? -9.418 -8.196 9.889 1.00 93.00 78 MET A C 1
ATOM 590 O O . MET A 1 78 ? -8.809 -7.917 8.863 1.00 93.00 78 MET A O 1
ATOM 594 N N . ALA A 1 79 ? -9.510 -7.362 10.928 1.00 94.75 79 ALA A N 1
ATOM 595 C CA . ALA A 1 79 ? -9.088 -5.969 10.893 1.00 94.75 79 ALA A CA 1
ATOM 596 C C . ALA A 1 79 ? -7.649 -5.804 10.383 1.00 94.75 79 ALA A C 1
ATOM 598 O O . ALA A 1 79 ? -6.719 -6.437 10.898 1.00 94.75 79 ALA A O 1
ATOM 599 N N . LEU A 1 80 ? -7.473 -4.935 9.395 1.00 95.44 80 LEU A N 1
ATOM 600 C CA . LEU A 1 80 ? -6.170 -4.535 8.886 1.00 95.44 80 LEU A CA 1
ATOM 601 C C . LEU A 1 80 ? -5.403 -3.751 9.946 1.00 95.44 80 LEU A C 1
ATOM 603 O O . LEU A 1 80 ? -5.984 -2.989 10.725 1.00 95.44 80 LEU A O 1
ATOM 607 N N . ARG A 1 81 ? -4.090 -3.951 9.989 1.00 94.94 81 ARG A N 1
ATOM 608 C CA . ARG A 1 81 ? -3.181 -3.304 10.938 1.00 94.94 81 ARG A CA 1
ATOM 609 C C . ARG A 1 81 ? -1.948 -2.782 10.215 1.00 94.94 81 ARG A C 1
ATOM 611 O O . ARG A 1 81 ? -1.652 -3.183 9.093 1.00 94.94 81 ARG A O 1
ATOM 618 N N . ARG A 1 82 ? -1.190 -1.933 10.913 1.00 94.19 82 ARG A N 1
ATOM 619 C CA . ARG A 1 82 ? 0.175 -1.585 10.510 1.00 94.19 82 ARG A CA 1
ATOM 620 C C . ARG A 1 82 ? 0.974 -2.856 10.211 1.00 94.19 82 ARG A C 1
ATOM 622 O O . ARG A 1 82 ? 0.869 -3.826 10.968 1.00 94.19 82 ARG A O 1
ATOM 629 N N . TRP A 1 83 ? 1.773 -2.803 9.150 1.00 92.81 83 TRP A N 1
ATOM 630 C CA . TRP A 1 83 ? 2.608 -3.875 8.599 1.00 92.81 83 TRP A CA 1
ATOM 631 C C . TRP A 1 83 ? 1.879 -4.973 7.822 1.00 92.81 83 TRP A C 1
ATOM 633 O O . TRP A 1 83 ? 2.537 -5.875 7.295 1.00 92.81 83 TRP A O 1
ATOM 643 N N . ASP A 1 84 ? 0.550 -4.921 7.710 1.00 95.00 84 ASP A N 1
ATOM 644 C CA . ASP A 1 84 ? -0.141 -5.771 6.743 1.00 95.00 84 ASP A CA 1
ATOM 645 C C . ASP A 1 84 ? 0.222 -5.328 5.315 1.00 95.00 84 ASP A C 1
ATOM 647 O O . ASP A 1 84 ? 0.467 -4.146 5.054 1.00 95.00 84 ASP A O 1
ATOM 651 N N . ARG A 1 85 ? 0.298 -6.295 4.393 1.00 95.44 85 ARG A N 1
ATOM 652 C CA . ARG A 1 85 ? 0.780 -6.071 3.023 1.00 95.44 85 ARG A CA 1
ATOM 653 C C . ARG A 1 85 ? -0.327 -6.303 2.013 1.00 95.44 85 ARG A C 1
ATOM 655 O O . ARG A 1 85 ? -0.851 -7.410 1.919 1.00 95.44 85 ARG A O 1
ATOM 662 N N . ILE A 1 86 ? -0.657 -5.292 1.226 1.00 96.81 86 ILE A N 1
ATOM 663 C CA . ILE A 1 86 ? -1.593 -5.406 0.108 1.00 96.81 86 ILE A CA 1
ATOM 664 C C . ILE A 1 86 ? -0.828 -5.980 -1.085 1.00 96.81 86 ILE A C 1
ATOM 666 O O . ILE A 1 86 ? 0.176 -5.412 -1.511 1.00 96.81 86 ILE A O 1
ATOM 670 N N . VAL A 1 87 ? -1.271 -7.125 -1.595 1.00 97.12 87 VAL A N 1
ATOM 671 C CA . VAL A 1 87 ? -0.594 -7.845 -2.692 1.00 97.12 87 VAL A CA 1
ATOM 672 C C . VAL A 1 87 ? -1.345 -7.743 -4.019 1.00 97.12 87 VAL A C 1
ATOM 674 O O . VAL A 1 87 ? -0.761 -7.984 -5.072 1.00 97.12 87 VAL A O 1
ATOM 677 N N . GLU A 1 88 ? -2.633 -7.398 -3.980 1.00 97.81 88 GLU A N 1
ATOM 678 C CA . GLU A 1 88 ? -3.477 -7.242 -5.165 1.00 97.81 88 GLU A CA 1
ATOM 679 C C . GLU A 1 88 ? -4.569 -6.203 -4.899 1.00 97.81 88 GLU A C 1
ATOM 681 O O . GLU A 1 88 ? -5.133 -6.157 -3.800 1.00 97.81 88 GLU A O 1
ATOM 686 N N . VAL A 1 89 ? -4.875 -5.392 -5.910 1.00 97.75 89 VAL A N 1
ATOM 687 C CA . VAL A 1 89 ? -5.956 -4.400 -5.893 1.00 97.75 89 VAL A CA 1
ATOM 688 C C . VAL A 1 89 ? -6.752 -4.543 -7.185 1.00 97.75 89 VAL A C 1
ATOM 690 O O . VAL A 1 89 ? -6.184 -4.408 -8.263 1.00 97.75 89 VAL A O 1
ATOM 693 N N . ASN A 1 90 ? -8.054 -4.821 -7.108 1.00 96.94 90 ASN A N 1
ATOM 694 C CA . ASN A 1 90 ? -8.933 -4.973 -8.278 1.00 96.94 90 ASN A CA 1
ATOM 695 C C . ASN A 1 90 ? -8.432 -5.999 -9.314 1.00 96.94 90 ASN A C 1
ATOM 697 O O . ASN A 1 90 ? -8.576 -5.798 -10.516 1.00 96.94 90 ASN A O 1
ATOM 701 N N . GLY A 1 91 ? -7.807 -7.094 -8.869 1.00 96.94 91 GLY A N 1
ATOM 702 C CA . GLY A 1 91 ? -7.199 -8.080 -9.773 1.00 96.94 91 GLY A CA 1
ATOM 703 C C . GLY A 1 91 ? -5.795 -7.713 -10.263 1.00 96.94 91 GLY A C 1
ATOM 704 O O . GLY A 1 91 ? -5.119 -8.545 -10.866 1.00 96.94 91 GLY A O 1
ATOM 705 N N . VAL A 1 92 ? -5.324 -6.491 -9.997 1.00 97.81 92 VAL A N 1
ATOM 706 C CA . VA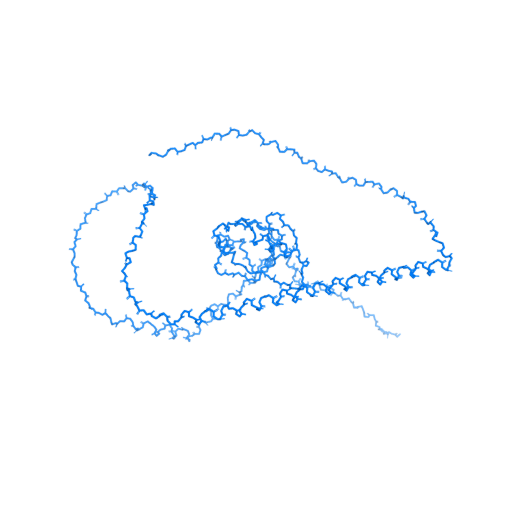L A 1 92 ? -3.999 -6.015 -10.402 1.00 97.81 92 VAL A CA 1
ATOM 707 C C . VAL A 1 92 ? -2.968 -6.385 -9.340 1.00 97.81 92 VAL A C 1
ATOM 709 O O . VAL A 1 92 ? -3.102 -6.018 -8.172 1.00 97.81 92 VAL A O 1
ATOM 712 N N . ARG A 1 93 ? -1.911 -7.085 -9.762 1.00 97.38 93 ARG A N 1
ATOM 713 C CA . ARG A 1 93 ? -0.684 -7.337 -8.989 1.00 97.38 93 ARG A CA 1
ATOM 714 C C . ARG A 1 93 ? 0.483 -6.602 -9.635 1.00 97.38 93 ARG A C 1
ATOM 716 O O . ARG A 1 93 ? 0.487 -6.420 -10.848 1.00 97.38 93 ARG A O 1
ATOM 723 N N . GLY A 1 94 ? 1.493 -6.232 -8.855 1.00 94.06 94 GLY A N 1
ATOM 724 C CA . GLY A 1 94 ? 2.678 -5.572 -9.397 1.00 94.06 94 GLY A CA 1
ATOM 725 C C . GLY A 1 94 ? 3.505 -4.870 -8.331 1.00 94.06 94 GLY A C 1
ATOM 726 O O . GLY A 1 94 ? 3.456 -5.240 -7.159 1.00 94.06 94 GLY A O 1
ATOM 727 N N . THR A 1 95 ? 4.261 -3.865 -8.764 1.00 94.94 95 THR A N 1
ATOM 728 C CA . THR A 1 95 ? 5.061 -3.001 -7.890 1.00 94.94 95 THR A CA 1
ATOM 729 C C . THR A 1 95 ? 4.181 -2.128 -6.996 1.00 94.94 95 THR A C 1
ATOM 731 O O . THR A 1 95 ? 3.033 -1.819 -7.339 1.00 94.94 95 THR A O 1
ATOM 734 N N . SER A 1 96 ? 4.728 -1.683 -5.866 1.00 94.12 96 SER A N 1
ATOM 735 C CA . SER A 1 96 ? 4.106 -0.737 -4.931 1.00 94.12 96 SER A CA 1
ATOM 736 C C . SER A 1 96 ? 3.547 0.496 -5.656 1.00 94.12 96 SER A C 1
ATOM 738 O O . SER A 1 96 ? 2.393 0.868 -5.434 1.00 94.12 96 SER A O 1
ATOM 740 N N . ARG A 1 97 ? 4.306 1.062 -6.606 1.00 93.50 97 ARG A N 1
ATOM 741 C CA . ARG A 1 97 ? 3.899 2.194 -7.458 1.00 93.50 97 ARG A CA 1
ATOM 742 C C . ARG A 1 97 ? 2.656 1.886 -8.292 1.00 93.50 97 ARG A C 1
ATOM 744 O O . ARG A 1 97 ? 1.745 2.711 -8.374 1.00 93.50 97 ARG A O 1
ATOM 751 N N . THR A 1 98 ? 2.590 0.692 -8.880 1.00 95.06 98 THR A N 1
ATOM 752 C CA . THR A 1 98 ? 1.429 0.250 -9.669 1.00 95.06 98 THR A CA 1
ATOM 753 C C . THR A 1 98 ? 0.197 0.113 -8.783 1.00 95.06 98 THR A C 1
ATOM 755 O O . THR A 1 98 ? -0.854 0.668 -9.102 1.00 95.06 98 THR A O 1
ATOM 758 N N . LEU A 1 99 ? 0.330 -0.557 -7.636 1.00 96.25 99 LEU A N 1
ATOM 759 C CA . LEU A 1 99 ? -0.772 -0.732 -6.688 1.00 96.25 99 LEU A CA 1
ATOM 760 C C . LEU A 1 99 ? -1.272 0.618 -6.150 1.00 96.25 99 LEU A C 1
ATOM 762 O O . LEU A 1 99 ? -2.479 0.842 -6.103 1.00 96.25 99 LEU A O 1
ATOM 766 N N . ARG A 1 100 ? -0.364 1.551 -5.827 1.00 95.44 100 ARG A N 1
ATOM 767 C CA . ARG A 1 100 ? -0.704 2.906 -5.360 1.00 95.44 100 ARG A CA 1
ATOM 768 C C . ARG A 1 100 ? -1.508 3.684 -6.408 1.00 95.44 100 ARG A C 1
ATOM 770 O O . ARG A 1 100 ? -2.509 4.303 -6.059 1.00 95.44 100 ARG A O 1
ATOM 777 N N . ARG A 1 101 ? -1.129 3.601 -7.690 1.00 95.50 101 ARG A N 1
ATOM 778 C CA . ARG A 1 101 ? -1.889 4.213 -8.798 1.00 95.50 101 ARG A CA 1
ATOM 779 C C . ARG A 1 101 ? -3.297 3.632 -8.926 1.00 95.50 101 ARG A C 1
ATOM 781 O O . ARG A 1 101 ? -4.243 4.384 -9.126 1.00 95.50 101 ARG A O 1
ATOM 788 N N . VAL A 1 102 ? -3.452 2.314 -8.788 1.00 96.56 102 VAL A N 1
ATOM 789 C CA . VAL A 1 102 ? -4.781 1.677 -8.826 1.00 96.56 102 VAL A CA 1
ATOM 790 C C . VAL A 1 102 ? -5.636 2.147 -7.647 1.00 96.56 102 VAL A C 1
ATOM 792 O O . VAL A 1 102 ? -6.796 2.492 -7.856 1.00 96.56 102 VAL A O 1
ATOM 795 N N . CYS A 1 103 ? -5.069 2.242 -6.441 1.00 95.81 103 CYS A N 1
ATOM 796 C CA . CYS A 1 103 ? -5.775 2.770 -5.269 1.00 95.81 103 CYS A CA 1
ATOM 797 C C . CYS A 1 103 ? -6.250 4.221 -5.446 1.00 95.81 103 CYS A C 1
ATOM 799 O O . CYS A 1 103 ? -7.291 4.572 -4.908 1.00 95.81 103 CYS A O 1
ATOM 801 N N . ALA A 1 104 ? -5.499 5.055 -6.171 1.00 94.88 104 ALA A N 1
ATOM 802 C CA . ALA A 1 104 ? -5.836 6.465 -6.371 1.00 94.88 104 ALA A CA 1
ATOM 803 C C . ALA A 1 104 ? -6.930 6.701 -7.430 1.00 94.88 104 ALA A C 1
ATOM 805 O O . ALA A 1 104 ? -7.626 7.706 -7.365 1.00 94.88 104 ALA A O 1
ATOM 806 N N . ASN A 1 105 ? -7.075 5.793 -8.402 1.00 94.69 105 ASN A N 1
ATOM 807 C CA . ASN A 1 105 ? -7.895 6.019 -9.600 1.00 94.69 105 ASN A CA 1
ATOM 808 C C . ASN A 1 105 ? -9.240 5.274 -9.612 1.00 94.69 105 ASN A C 1
ATOM 810 O O . ASN A 1 105 ? -9.955 5.353 -10.608 1.00 94.69 105 ASN A O 1
ATOM 814 N N . ASN A 1 106 ? -9.562 4.489 -8.581 1.00 90.50 106 ASN A N 1
ATOM 815 C CA . ASN A 1 106 ? -10.772 3.666 -8.569 1.00 90.50 106 ASN A CA 1
ATOM 816 C C . ASN A 1 106 ? -11.685 4.033 -7.405 1.00 90.50 106 ASN A C 1
ATOM 818 O O . ASN A 1 106 ? -11.255 4.031 -6.254 1.00 90.50 106 ASN A O 1
ATOM 822 N N . ASP A 1 107 ? -12.964 4.211 -7.723 1.00 93.25 107 ASP A N 1
ATOM 823 C CA . ASP A 1 107 ? -14.016 4.428 -6.731 1.00 93.25 107 ASP A CA 1
ATOM 824 C C . ASP A 1 107 ? -14.387 3.127 -6.011 1.00 93.25 107 ASP A C 1
ATOM 826 O O . ASP A 1 107 ? -14.781 3.153 -4.859 1.00 93.25 107 ASP A O 1
ATOM 830 N N . HIS A 1 108 ? -14.214 1.964 -6.643 1.00 96.00 108 HIS A N 1
ATOM 831 C CA . HIS A 1 108 ? -14.441 0.667 -6.004 1.00 96.00 108 HIS A CA 1
ATOM 832 C C . HIS A 1 108 ? -13.132 -0.105 -5.893 1.00 96.00 108 HIS A C 1
ATOM 834 O O . HIS A 1 108 ? -12.437 -0.321 -6.890 1.00 96.00 108 HIS A O 1
ATOM 840 N N . LEU A 1 109 ? -12.794 -0.534 -4.679 1.00 97.12 109 LEU A N 1
ATOM 841 C CA . LEU A 1 109 ? -11.509 -1.152 -4.372 1.00 97.12 109 LEU A CA 1
ATOM 842 C C . LEU A 1 109 ? -11.701 -2.515 -3.715 1.00 97.12 109 LEU A C 1
ATOM 844 O O . LEU A 1 109 ? -12.194 -2.627 -2.595 1.00 97.12 109 LEU A O 1
ATOM 848 N N . ARG A 1 110 ? -11.236 -3.550 -4.410 1.00 97.50 110 ARG A N 1
ATOM 849 C CA . ARG A 1 110 ? -11.136 -4.924 -3.942 1.00 97.50 110 ARG A CA 1
ATOM 850 C C . ARG A 1 110 ? -9.692 -5.246 -3.595 1.00 97.50 110 ARG A C 1
ATOM 852 O O . ARG A 1 110 ? -8.868 -5.464 -4.483 1.00 97.50 110 ARG A O 1
ATOM 859 N N . PHE A 1 111 ? -9.375 -5.300 -2.311 1.00 97.19 111 PHE A N 1
ATOM 860 C CA . PHE A 1 111 ? -8.029 -5.611 -1.838 1.00 97.19 111 PHE A CA 1
ATOM 861 C C . PHE A 1 111 ? -7.854 -7.096 -1.553 1.00 97.19 111 PHE A C 1
ATOM 863 O O . PHE A 1 111 ? -8.743 -7.737 -0.997 1.00 97.19 111 PHE A O 1
ATOM 870 N N . LEU A 1 112 ? -6.668 -7.619 -1.863 1.00 97.00 112 LEU A N 1
ATOM 871 C CA . LEU A 1 112 ? -6.164 -8.886 -1.348 1.00 97.00 112 LEU A CA 1
ATOM 872 C C . LEU A 1 112 ? -4.976 -8.582 -0.437 1.00 97.00 112 LEU A C 1
ATOM 874 O O . LEU A 1 112 ? -3.941 -8.077 -0.881 1.00 97.00 112 LEU A O 1
ATOM 878 N N . VAL A 1 113 ? -5.141 -8.861 0.852 1.00 96.44 113 VAL A N 1
ATOM 879 C CA . VAL A 1 113 ? -4.175 -8.479 1.884 1.00 96.44 113 VAL A CA 1
ATOM 880 C C . VAL A 1 113 ? -3.559 -9.709 2.514 1.00 96.44 113 VAL A C 1
ATOM 882 O O . VAL A 1 113 ? -4.255 -10.631 2.938 1.00 96.44 113 VAL A O 1
ATOM 885 N N . MET A 1 114 ? -2.238 -9.689 2.600 1.00 94.56 114 MET A N 1
ATOM 886 C CA . MET A 1 114 ? -1.416 -10.655 3.294 1.00 94.56 114 MET A CA 1
ATOM 887 C C . MET A 1 114 ? -1.150 -10.165 4.720 1.00 94.56 114 MET A C 1
ATOM 889 O O . MET A 1 114 ? -0.339 -9.266 4.956 1.00 94.56 114 MET A O 1
ATOM 893 N N . GLN A 1 115 ? -1.833 -10.774 5.685 1.00 92.75 115 GLN A N 1
ATOM 894 C CA . GLN A 1 115 ? -1.666 -10.438 7.094 1.00 92.75 115 GLN A CA 1
ATOM 895 C C . GLN A 1 115 ? -0.472 -11.183 7.678 1.00 92.75 115 GLN A C 1
ATOM 897 O O . GLN A 1 115 ? -0.497 -12.409 7.826 1.00 92.75 115 GLN A O 1
ATOM 902 N N . THR A 1 116 ? 0.562 -10.438 8.065 1.00 82.06 116 THR A N 1
ATOM 903 C CA . THR A 1 116 ? 1.753 -11.004 8.713 1.00 82.06 116 THR A CA 1
ATOM 904 C C . THR A 1 116 ? 1.570 -10.948 10.223 1.00 82.06 116 THR A C 1
ATOM 906 O O . THR A 1 116 ? 2.292 -10.270 10.950 1.00 82.06 116 THR A O 1
ATOM 909 N N . ARG A 1 117 ? 0.549 -11.646 10.725 1.00 76.69 117 ARG A N 1
ATOM 910 C CA . ARG A 1 117 ? 0.302 -11.706 12.166 1.00 76.69 117 ARG A CA 1
ATOM 911 C C . ARG A 1 117 ? 1.216 -12.752 12.789 1.00 76.69 117 ARG A C 1
ATOM 913 O O . ARG A 1 117 ? 1.116 -13.947 12.505 1.00 76.69 117 ARG A O 1
ATOM 920 N N . GLU A 1 118 ? 2.043 -12.333 13.739 1.00 66.19 118 GLU A N 1
ATOM 921 C CA . GLU A 1 118 ? 2.427 -13.260 14.796 1.00 66.19 118 GLU A CA 1
ATOM 922 C C . GLU A 1 118 ? 1.138 -13.653 15.521 1.00 66.19 118 GLU A C 1
ATOM 924 O O . GLU A 1 118 ? 0.376 -12.794 15.964 1.00 66.19 118 GLU A O 1
ATOM 929 N N . ARG A 1 119 ? 0.853 -14.960 15.594 1.00 56.94 119 ARG A N 1
ATOM 930 C CA . ARG A 1 119 ? -0.431 -15.552 16.032 1.00 56.94 119 ARG A CA 1
ATOM 931 C C . ARG A 1 119 ? -0.945 -15.069 17.399 1.00 56.94 119 ARG A C 1
ATOM 933 O O . ARG A 1 119 ? -2.045 -15.413 17.809 1.00 56.94 119 ARG A O 1
ATOM 940 N N . ASN A 1 120 ? -0.146 -14.309 18.126 1.00 48.97 120 ASN A N 1
ATOM 941 C CA . ASN A 1 120 ? -0.538 -13.459 19.230 1.00 48.97 120 ASN A CA 1
ATOM 942 C C . ASN A 1 120 ? 0.470 -12.299 19.229 1.00 48.97 120 ASN A C 1
ATOM 944 O O . ASN A 1 120 ? 1.650 -12.6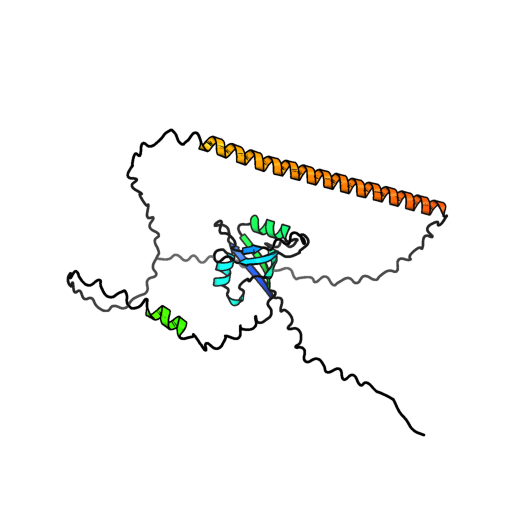07 19.428 1.00 48.97 120 ASN A O 1
ATOM 948 N N . PRO A 1 121 ? 0.084 -11.005 19.143 1.00 54.19 121 PRO A N 1
ATOM 949 C CA . PRO A 1 121 ? 0.873 -10.037 19.898 1.00 54.19 121 PRO A CA 1
ATOM 950 C C . PRO A 1 121 ? 0.932 -10.620 21.315 1.00 54.19 121 PRO A C 1
ATOM 952 O O . PRO A 1 121 ? -0.109 -11.121 21.769 1.00 54.19 121 PRO A O 1
ATOM 955 N N . PRO A 1 122 ? 2.099 -10.695 21.986 1.00 50.12 122 PRO A N 1
ATOM 956 C CA . PRO A 1 122 ? 2.121 -11.132 23.375 1.00 50.12 122 PRO A CA 1
ATOM 957 C C . PRO A 1 122 ? 1.016 -10.331 24.036 1.00 50.12 122 PRO A C 1
ATOM 959 O O . PRO A 1 122 ? 1.078 -9.106 23.956 1.00 50.12 122 PRO A O 1
ATOM 962 N N . LYS A 1 123 ? -0.051 -11.003 24.519 1.00 53.06 123 LYS A N 1
ATOM 963 C CA . LYS A 1 123 ? -1.112 -10.348 25.289 1.00 53.06 123 LYS A CA 1
ATOM 964 C C . LYS A 1 123 ? -0.311 -9.521 26.252 1.00 53.06 123 LYS A C 1
ATOM 966 O O . LYS A 1 123 ? 0.391 -10.143 27.054 1.00 53.06 123 LYS A O 1
ATOM 971 N N . THR A 1 124 ? -0.258 -8.204 26.038 1.00 49.06 124 THR A N 1
ATOM 972 C CA . THR A 1 124 ? 0.619 -7.328 26.805 1.00 49.06 124 THR A CA 1
A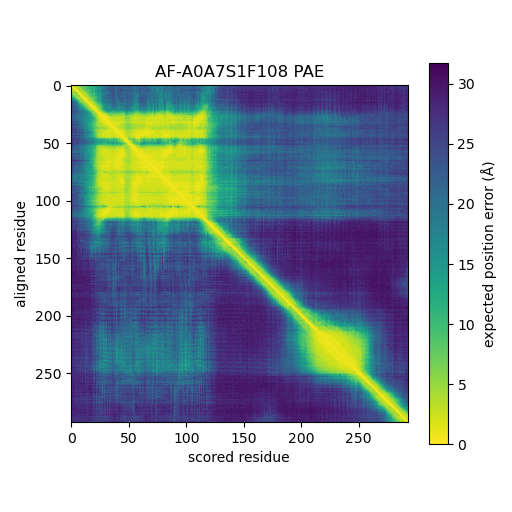TOM 973 C C . THR A 1 124 ? 0.309 -7.747 28.213 1.00 49.06 124 THR A C 1
ATOM 975 O O . THR A 1 124 ? -0.888 -7.726 28.528 1.00 49.06 124 THR A O 1
ATOM 978 N N . PRO A 1 125 ? 1.274 -8.355 28.943 1.00 49.81 125 PRO A N 1
ATOM 979 C CA . PRO A 1 125 ? 0.977 -9.023 30.195 1.00 49.81 125 PRO A CA 1
ATOM 980 C C . PRO A 1 125 ? 0.277 -7.946 30.964 1.00 49.81 125 PRO A C 1
ATOM 982 O O . PRO A 1 125 ? 0.899 -6.915 31.207 1.00 49.81 125 PRO A O 1
ATOM 985 N N . THR A 1 126 ? -1.045 -8.099 31.099 1.00 49.41 126 THR A N 1
ATOM 986 C CA . THR A 1 126 ? -1.917 -6.992 31.451 1.00 49.41 126 THR A CA 1
ATOM 987 C C . THR A 1 126 ? -1.410 -6.680 32.816 1.00 49.41 126 THR A C 1
ATOM 989 O O . THR A 1 126 ? -1.609 -7.520 33.699 1.00 49.41 126 THR A O 1
ATOM 992 N N . LEU A 1 127 ? -0.581 -5.627 32.917 1.00 51.38 127 LEU A N 1
ATOM 993 C CA . LEU A 1 127 ? 0.219 -5.417 34.108 1.00 51.38 127 LEU A CA 1
ATOM 994 C C . LEU A 1 127 ? -0.829 -5.477 35.195 1.00 51.38 127 LEU A C 1
ATOM 996 O O . LEU A 1 127 ? -1.847 -4.783 35.043 1.00 51.38 127 LEU A O 1
ATOM 1000 N N . PRO A 1 128 ? -0.711 -6.430 36.143 1.00 48.78 128 PRO A N 1
ATOM 1001 C CA . PRO A 1 128 ? -1.766 -6.653 37.105 1.00 48.78 128 PRO A CA 1
ATOM 1002 C C . PRO A 1 128 ? -2.101 -5.270 37.610 1.00 48.78 128 PRO A C 1
ATOM 1004 O O . PRO A 1 128 ? -1.189 -4.527 37.963 1.00 48.78 128 PRO A O 1
ATOM 1007 N N . ARG A 1 129 ? -3.373 -4.891 37.480 1.00 51.53 129 ARG A N 1
ATOM 1008 C CA . ARG A 1 129 ? -3.923 -3.584 37.835 1.00 51.53 129 ARG A CA 1
ATOM 1009 C C . ARG A 1 129 ? -3.735 -3.390 39.350 1.00 51.53 129 ARG A C 1
ATOM 1011 O O . ARG A 1 129 ? -4.658 -3.531 40.140 1.00 51.53 129 ARG A O 1
ATOM 1018 N N . ARG A 1 130 ? -2.480 -3.205 39.739 1.00 55.81 130 ARG A N 1
ATOM 1019 C CA . ARG A 1 130 ? -1.799 -3.221 41.035 1.00 55.81 130 ARG A CA 1
ATOM 1020 C C . ARG A 1 130 ? -0.527 -2.407 40.754 1.00 55.81 130 ARG A C 1
ATOM 1022 O O . ARG A 1 130 ? 0.433 -2.938 40.225 1.00 55.81 130 ARG A O 1
ATOM 1029 N N . ALA A 1 131 ? -0.457 -1.110 40.971 1.00 54.06 131 ALA A N 1
ATOM 1030 C CA . ALA A 1 131 ? -1.300 -0.225 41.730 1.00 54.06 131 ALA A CA 1
ATOM 1031 C C . ALA A 1 131 ? -1.450 1.066 40.924 1.00 54.06 131 ALA A C 1
ATOM 1033 O O . ALA A 1 131 ? -0.455 1.667 40.530 1.00 54.06 131 ALA A O 1
ATOM 1034 N N . ARG A 1 132 ? -2.694 1.519 40.736 1.00 52.16 132 ARG A N 1
ATOM 1035 C CA . ARG A 1 132 ? -2.944 2.960 40.720 1.00 52.16 132 ARG A CA 1
ATOM 1036 C C . ARG A 1 132 ? -2.360 3.468 42.031 1.00 52.16 132 ARG A C 1
ATOM 1038 O O . ARG A 1 132 ? -2.902 3.162 43.093 1.00 52.16 132 ARG A O 1
ATOM 1045 N N . THR A 1 133 ? -1.213 4.127 41.966 1.00 58.50 133 THR A N 1
ATOM 1046 C CA . THR A 1 133 ? -0.708 4.911 43.083 1.00 58.50 133 THR A CA 1
ATOM 1047 C C . THR A 1 133 ? -1.822 5.873 43.493 1.00 58.50 133 THR A C 1
ATOM 1049 O O . THR A 1 133 ? -2.534 6.425 42.651 1.00 58.50 133 THR A O 1
ATOM 1052 N N . GLU A 1 134 ? -2.012 6.056 44.798 1.00 57.53 134 GLU A N 1
ATOM 1053 C CA . GLU A 1 134 ? -3.014 6.967 45.375 1.00 57.53 134 GLU A CA 1
ATOM 1054 C C . GLU A 1 134 ? -2.914 8.405 44.818 1.00 57.53 134 GLU A C 1
ATOM 1056 O O . GLU A 1 134 ? -3.879 9.162 44.883 1.00 57.53 134 GLU A O 1
ATOM 1061 N N . SER A 1 135 ? -1.795 8.736 44.162 1.00 56.84 135 SER A N 1
ATOM 1062 C CA . SER A 1 135 ? -1.544 9.957 43.393 1.00 56.84 135 SER A CA 1
ATOM 1063 C C . SER A 1 135 ? -2.587 10.262 42.308 1.00 56.84 135 SER A C 1
ATOM 1065 O O . SER A 1 135 ? -2.930 11.424 42.128 1.00 56.84 135 SER A O 1
ATOM 1067 N N . GLU A 1 136 ? -3.121 9.266 41.592 1.00 54.38 136 GLU A N 1
ATOM 1068 C CA . GLU A 1 136 ? -4.130 9.515 40.538 1.00 54.38 136 GLU A CA 1
ATOM 1069 C C . GLU A 1 136 ? -5.557 9.610 41.111 1.00 54.38 136 GLU A C 1
ATOM 1071 O O . GLU A 1 136 ? -6.448 10.200 40.506 1.00 54.38 136 GLU A O 1
ATOM 1076 N N . ARG A 1 137 ? -5.783 9.069 42.320 1.00 55.16 137 ARG A N 1
ATOM 1077 C CA . ARG A 1 137 ? -7.043 9.257 43.061 1.00 55.16 137 ARG A CA 1
ATOM 1078 C C . ARG A 1 137 ? -7.140 10.644 43.699 1.00 55.16 137 ARG A C 1
ATOM 1080 O O . ARG A 1 137 ? -8.254 11.116 43.894 1.00 55.16 137 ARG A O 1
ATOM 1087 N N . ALA A 1 138 ? -6.013 11.294 43.992 1.00 59.28 138 ALA A N 1
ATOM 1088 C CA . ALA A 1 138 ? -5.998 12.646 44.546 1.00 59.28 138 ALA A CA 1
ATOM 1089 C C . ALA A 1 138 ? -6.443 13.719 43.531 1.00 59.28 138 ALA A C 1
ATOM 1091 O O . ALA A 1 138 ? -7.082 14.685 43.933 1.00 59.28 138 ALA A O 1
ATOM 1092 N N . LEU A 1 139 ? -6.185 13.531 42.229 1.00 54.91 139 LEU A N 1
ATOM 1093 C CA . LEU A 1 139 ? -6.584 14.495 41.189 1.00 54.91 139 LEU A CA 1
ATOM 1094 C C . LEU A 1 139 ? -8.043 14.331 40.730 1.00 54.91 139 LEU A C 1
ATOM 1096 O O . LEU A 1 139 ? -8.702 15.321 40.436 1.00 54.91 139 LEU A O 1
ATOM 1100 N N . ALA A 1 140 ? -8.598 13.115 40.763 1.00 54.94 140 ALA A N 1
ATOM 1101 C CA . ALA A 1 140 ? -10.019 12.896 40.463 1.00 54.94 140 ALA A CA 1
ATOM 1102 C C . ALA A 1 140 ? -10.965 13.314 41.614 1.00 54.94 140 ALA A C 1
ATOM 1104 O O . ALA A 1 140 ? -12.169 13.438 41.410 1.00 54.94 140 ALA A O 1
ATOM 1105 N N . ALA A 1 141 ? -10.444 13.531 42.828 1.00 55.88 141 ALA A N 1
ATOM 1106 C CA . ALA A 1 141 ? -11.238 13.958 43.983 1.00 55.88 141 ALA A CA 1
ATOM 1107 C C . ALA A 1 141 ? -11.413 15.487 44.087 1.00 55.88 141 ALA A C 1
ATOM 1109 O O . ALA A 1 141 ? -12.260 15.940 44.853 1.00 55.88 141 ALA A O 1
ATOM 1110 N N . THR A 1 142 ? -10.664 16.292 43.322 1.00 53.84 142 THR A N 1
ATOM 1111 C CA . THR A 1 142 ? -10.784 17.763 43.347 1.00 53.84 142 THR A CA 1
ATOM 1112 C C . THR A 1 142 ? -11.773 18.339 42.332 1.00 53.84 142 THR A C 1
ATOM 1114 O O . THR A 1 142 ? -12.219 19.469 42.516 1.00 53.84 142 THR A O 1
ATOM 1117 N N . GLU A 1 143 ? -12.180 17.587 41.305 1.00 53.44 143 GLU A N 1
ATOM 1118 C CA . GLU A 1 143 ? -13.209 18.045 40.350 1.00 53.44 143 GLU A CA 1
ATOM 1119 C C . GLU A 1 143 ? -14.646 17.729 40.792 1.00 53.44 143 GLU A C 1
ATOM 1121 O O . GLU A 1 143 ? -15.584 18.361 40.324 1.00 53.44 143 GLU A O 1
ATOM 1126 N N . ALA A 1 144 ? -14.842 16.847 41.777 1.00 53.94 144 ALA A N 1
ATOM 1127 C CA . ALA A 1 144 ? -16.172 16.494 42.287 1.00 53.94 144 ALA A CA 1
ATOM 1128 C C . ALA A 1 144 ? -16.737 17.465 43.354 1.00 53.94 144 ALA A C 1
ATOM 1130 O O . ALA A 1 144 ? -17.753 17.165 43.975 1.00 53.94 144 ALA A O 1
ATOM 1131 N N . SER A 1 145 ? -16.098 18.614 43.618 1.00 52.28 145 SER A N 1
ATOM 1132 C CA . SER A 1 145 ? -16.551 19.591 44.636 1.00 52.28 145 SER A CA 1
ATOM 1133 C C . SER A 1 145 ? -16.822 21.006 44.111 1.00 52.28 145 SER A C 1
ATOM 1135 O O . SER A 1 145 ? -16.948 21.928 44.914 1.00 52.28 145 SER A O 1
ATOM 1137 N N . ARG A 1 146 ? -16.940 21.214 42.791 1.00 53.12 146 ARG A N 1
ATOM 1138 C CA . ARG A 1 146 ? -17.270 22.537 42.216 1.00 53.12 146 ARG A CA 1
ATOM 1139 C C . ARG A 1 146 ? -18.646 22.669 41.554 1.00 53.12 146 ARG A C 1
ATOM 1141 O O . ARG A 1 146 ? -18.959 23.751 41.075 1.00 53.12 146 ARG A O 1
ATOM 1148 N N . GLU A 1 147 ? -19.501 21.651 41.616 1.00 51.97 147 GLU A N 1
ATOM 1149 C CA . GLU A 1 147 ? -20.876 21.706 41.083 1.00 51.97 147 GLU A CA 1
ATOM 1150 C C . GLU A 1 147 ? -21.946 21.588 42.182 1.00 51.97 147 GLU A C 1
ATOM 1152 O O . GLU A 1 147 ? -22.872 20.785 42.112 1.00 51.97 147 GLU A O 1
ATOM 1157 N N . THR A 1 148 ? -21.834 22.408 43.225 1.00 53.50 148 THR A N 1
ATOM 1158 C CA . THR A 1 148 ? -22.925 22.628 44.187 1.00 53.50 148 THR A CA 1
ATOM 1159 C C . THR A 1 148 ? -23.023 24.104 44.534 1.00 53.50 148 THR A C 1
ATOM 1161 O O . THR A 1 148 ? -22.692 24.479 45.647 1.00 53.50 148 THR A O 1
ATOM 1164 N N . ASP A 1 149 ? -23.425 24.946 43.581 1.00 47.66 149 ASP A N 1
ATOM 1165 C CA . ASP A 1 149 ? -24.063 26.241 43.875 1.00 47.66 149 ASP A CA 1
ATOM 1166 C C . ASP A 1 149 ? -24.625 26.870 42.588 1.00 47.66 149 ASP A C 1
ATOM 1168 O O . ASP A 1 149 ? -24.135 27.860 42.055 1.00 47.66 149 ASP A O 1
ATOM 1172 N N . ALA A 1 150 ? -25.689 26.266 42.063 1.00 51.94 150 ALA A N 1
ATOM 1173 C CA . ALA A 1 150 ? -26.642 26.954 41.191 1.00 51.94 150 ALA A CA 1
ATOM 1174 C C . ALA A 1 150 ? -28.055 26.483 41.555 1.00 51.94 150 ALA A C 1
ATOM 1176 O O . ALA A 1 150 ? -28.763 25.819 40.802 1.00 51.94 150 ALA A O 1
ATOM 1177 N N . SER A 1 151 ? -28.407 26.784 42.804 1.00 58.78 151 SER A N 1
ATOM 1178 C CA . SER A 1 151 ? -29.757 26.725 43.346 1.00 58.78 151 SER A CA 1
ATOM 1179 C C . SER A 1 151 ? -30.584 27.912 42.834 1.00 58.78 151 SER A C 1
ATOM 1181 O O . SER A 1 151 ? -30.088 29.036 42.798 1.00 58.78 151 SER A O 1
ATOM 1183 N N . ALA A 1 152 ? -31.867 27.643 42.555 1.00 50.03 152 ALA A N 1
ATOM 1184 C CA . ALA A 1 152 ? -32.973 28.586 42.330 1.00 50.03 152 ALA A CA 1
ATOM 1185 C C . ALA A 1 152 ? -32.972 29.282 40.948 1.00 50.03 152 ALA A C 1
ATOM 1187 O O . ALA A 1 152 ? -32.027 29.948 40.563 1.00 50.03 152 ALA A O 1
ATOM 1188 N N . CYS A 1 153 ? -34.010 29.256 40.109 1.00 49.53 153 CYS A N 1
ATOM 1189 C CA . CYS A 1 153 ? -35.467 29.173 40.265 1.00 49.53 153 CYS A CA 1
ATOM 1190 C C . CYS A 1 153 ? -36.002 28.629 38.904 1.00 49.53 153 CYS A C 1
ATOM 1192 O O . CYS A 1 153 ? -35.375 28.885 37.884 1.00 49.53 153 CYS A O 1
ATOM 1194 N N . ARG A 1 154 ? -37.136 27.945 38.725 1.00 47.31 154 ARG A N 1
ATOM 1195 C CA . ARG A 1 154 ? -38.516 28.368 38.999 1.00 47.31 154 ARG A CA 1
ATOM 1196 C C . ARG A 1 154 ? -39.455 27.177 38.791 1.00 47.31 154 ARG A C 1
ATOM 1198 O O . ARG A 1 154 ? -39.326 26.424 37.832 1.00 47.31 154 ARG A O 1
ATOM 1205 N N . SER A 1 155 ? -40.431 27.097 39.677 1.00 61.78 155 SER A N 1
ATOM 1206 C CA . SER A 1 155 ? -41.624 26.264 39.622 1.00 61.78 155 SER A CA 1
ATOM 1207 C C . SER A 1 155 ? -42.503 26.580 38.403 1.00 61.78 155 SER A C 1
ATOM 1209 O O . SER A 1 155 ? -42.686 27.749 38.061 1.00 61.78 155 SER A O 1
ATOM 1211 N N . GLY A 1 156 ? -43.124 25.552 37.824 1.00 39.38 156 GLY A N 1
ATOM 1212 C CA . GLY A 1 156 ? -44.232 25.662 36.869 1.00 39.38 156 GLY A CA 1
ATOM 1213 C C . GLY A 1 156 ? -44.965 24.315 36.743 1.00 39.38 156 GLY A C 1
ATOM 1214 O O . GLY A 1 156 ? -44.283 23.295 36.788 1.00 39.38 156 GLY A O 1
ATOM 1215 N N . PRO A 1 157 ? -46.312 24.282 36.693 1.00 62.31 157 PRO A N 1
ATOM 1216 C CA . PRO A 1 157 ? -47.091 23.215 37.323 1.00 62.31 157 PRO A CA 1
ATOM 1217 C C . PRO A 1 157 ? -47.488 22.038 36.423 1.00 62.31 157 PRO A C 1
ATOM 1219 O O . PRO A 1 157 ? -47.683 22.173 35.218 1.00 62.31 157 PRO A O 1
ATOM 1222 N N . ASP A 1 158 ? -47.675 20.915 37.119 1.00 49.91 158 ASP A N 1
ATOM 1223 C CA . ASP A 1 158 ? -48.627 19.824 36.891 1.00 49.91 158 ASP A CA 1
ATOM 1224 C C . ASP A 1 158 ? -49.685 20.053 35.800 1.00 49.91 158 ASP A C 1
ATOM 1226 O O . ASP A 1 158 ? -50.565 20.908 35.926 1.00 49.91 158 ASP A O 1
ATOM 1230 N N . VAL A 1 159 ? -49.680 19.164 34.805 1.00 50.41 159 VAL A N 1
ATOM 1231 C CA . VAL A 1 159 ? -50.897 18.723 34.119 1.00 50.41 159 VAL A CA 1
ATOM 1232 C C . VAL A 1 159 ? -50.887 17.200 34.014 1.00 50.41 159 VAL A C 1
ATOM 1234 O O . VAL A 1 159 ? -50.149 16.584 33.251 1.00 50.41 159 VAL A O 1
ATOM 1237 N N . THR A 1 160 ? -51.742 16.607 34.836 1.00 57.75 160 THR A N 1
ATOM 1238 C CA . THR A 1 160 ? -52.151 15.206 34.857 1.00 57.75 160 THR A CA 1
ATOM 1239 C C . THR A 1 160 ? -52.917 14.823 33.586 1.00 57.75 160 THR A C 1
ATOM 1241 O O . THR A 1 160 ? -53.889 15.500 33.259 1.00 57.75 160 THR A O 1
ATOM 1244 N N . SER A 1 161 ? -52.581 13.704 32.936 1.00 50.88 161 SER A N 1
ATOM 1245 C CA . SER A 1 161 ? -53.516 12.886 32.128 1.00 50.88 161 SER A CA 1
ATOM 1246 C C . SER A 1 161 ? -52.791 11.601 31.694 1.00 50.88 161 SER A C 1
ATOM 1248 O O . SER A 1 161 ? -51.915 11.649 30.844 1.00 50.88 161 SER A O 1
ATOM 1250 N N . SER A 1 162 ? -52.913 10.463 32.381 1.00 54.72 162 SER A N 1
ATOM 1251 C CA . SER A 1 162 ? -54.008 9.481 32.284 1.00 54.72 162 SER A CA 1
ATOM 1252 C C . SER A 1 162 ? -54.363 9.039 30.857 1.00 54.72 162 SER A C 1
ATOM 1254 O O . SER A 1 162 ? -55.237 9.632 30.236 1.00 54.72 162 SER A O 1
ATOM 1256 N N . CYS A 1 163 ? -53.775 7.925 30.411 1.00 38.25 163 CYS A N 1
ATOM 1257 C CA . CYS A 1 163 ? -54.400 6.898 29.559 1.00 38.25 163 CYS A CA 1
ATOM 1258 C C . CYS A 1 163 ? -53.404 5.727 29.442 1.00 38.25 163 CYS A C 1
ATOM 1260 O O . CYS A 1 163 ? -52.293 5.894 28.960 1.00 38.25 163 CYS A O 1
ATOM 1262 N N . ALA A 1 164 ? -53.632 4.634 30.167 1.00 45.78 164 ALA A N 1
ATOM 1263 C CA . ALA A 1 164 ? -54.495 3.509 29.797 1.00 45.78 164 ALA A CA 1
ATOM 1264 C C . ALA A 1 164 ? -53.796 2.547 28.824 1.00 45.78 164 ALA A C 1
ATOM 1266 O O . ALA A 1 164 ? -53.447 2.882 27.699 1.00 45.78 164 ALA A O 1
ATOM 1267 N N . SER A 1 165 ? -53.598 1.339 29.339 1.00 56.91 165 SER A N 1
ATOM 1268 C CA . SER A 1 165 ? -53.013 0.171 28.703 1.00 56.91 165 SER A CA 1
ATOM 1269 C C . SER A 1 165 ? -53.739 -0.212 27.411 1.00 56.91 165 SER A C 1
ATOM 1271 O O . SER A 1 165 ? -54.958 -0.367 27.402 1.00 56.91 165 SER A O 1
ATOM 1273 N N . GLY A 1 166 ? -52.966 -0.449 26.354 1.00 44.66 166 GLY A N 1
ATOM 1274 C CA . GLY A 1 166 ? -53.387 -1.121 25.127 1.00 44.66 166 GLY A CA 1
ATOM 1275 C C . GLY A 1 166 ? -52.191 -1.875 24.529 1.00 44.66 166 GLY A C 1
ATOM 1276 O O . GLY A 1 166 ? -51.058 -1.433 24.723 1.00 44.66 166 GLY A O 1
ATOM 1277 N N . PRO A 1 167 ? -52.401 -3.035 23.881 1.00 52.91 167 PRO A N 1
ATOM 1278 C CA . PRO A 1 167 ? -51.319 -3.867 23.370 1.00 52.91 167 PRO A CA 1
ATOM 1279 C C . PRO A 1 167 ? -50.705 -3.231 22.119 1.00 52.91 167 PRO A C 1
ATOM 1281 O O . PRO A 1 167 ? -51.408 -2.906 21.166 1.00 52.91 167 PRO A O 1
ATOM 1284 N N . CYS A 1 168 ? -49.387 -3.044 22.136 1.00 38.44 168 CYS A N 1
ATOM 1285 C CA . CYS A 1 168 ? -48.638 -2.463 21.031 1.00 38.44 168 CYS A CA 1
ATOM 1286 C C . CYS A 1 168 ? -48.501 -3.495 19.901 1.00 38.44 168 CYS A C 1
ATOM 1288 O O . CYS A 1 168 ? -47.613 -4.346 19.935 1.00 38.44 168 CYS A O 1
ATOM 1290 N N . GLU A 1 169 ? -49.379 -3.426 18.902 1.00 45.03 169 GLU A N 1
ATOM 1291 C CA . GLU A 1 169 ? -49.092 -3.979 17.580 1.00 45.03 169 GLU A CA 1
ATOM 1292 C C . GLU A 1 169 ? -47.949 -3.167 16.956 1.00 45.03 169 GLU A C 1
ATOM 1294 O O . GLU A 1 169 ? -48.051 -1.955 16.757 1.00 45.03 169 GLU A O 1
ATOM 1299 N N . HIS A 1 170 ? -46.833 -3.844 16.687 1.00 46.97 170 HIS A N 1
ATOM 1300 C CA . HIS A 1 170 ? -45.709 -3.305 15.932 1.00 46.97 170 HIS A CA 1
ATOM 1301 C C . HIS A 1 170 ? -46.148 -3.048 14.485 1.00 46.97 170 HIS A C 1
ATOM 1303 O O . HIS A 1 170 ? -46.210 -3.974 13.680 1.00 46.97 170 HIS A O 1
ATOM 1309 N N . LYS A 1 171 ? -46.430 -1.785 14.154 1.00 43.47 171 LYS A N 1
ATOM 1310 C CA . LYS A 1 171 ? -46.330 -1.281 12.782 1.00 43.47 171 LYS A CA 1
ATOM 1311 C C . LYS A 1 171 ? -44.952 -0.658 12.588 1.00 43.47 171 LYS A C 1
ATOM 1313 O O . LYS A 1 171 ? -44.522 0.163 13.397 1.00 43.47 171 LYS A O 1
ATOM 1318 N N . GLU A 1 172 ? -44.271 -1.109 11.539 1.00 48.31 172 GLU A N 1
ATOM 1319 C CA . GLU A 1 172 ? -43.021 -0.549 11.024 1.00 48.31 172 GLU A CA 1
ATOM 1320 C C . GLU A 1 172 ? -43.144 0.969 10.808 1.00 48.31 172 GLU A C 1
ATOM 1322 O O . GLU A 1 172 ? -44.176 1.433 10.314 1.00 48.31 172 GLU A O 1
ATOM 1327 N N . PRO A 1 173 ? -42.114 1.763 11.145 1.00 50.59 173 PRO A N 1
ATOM 1328 C CA . PRO A 1 173 ? -42.065 3.150 10.728 1.00 50.59 173 PRO A CA 1
ATOM 1329 C C . PRO A 1 173 ? -41.576 3.226 9.277 1.00 50.59 173 PRO A C 1
ATOM 1331 O O . PRO A 1 173 ? -40.383 3.112 8.998 1.00 50.59 173 PRO A O 1
ATOM 1334 N N . GLU A 1 174 ? -42.501 3.473 8.350 1.00 46.66 174 GLU A N 1
ATOM 1335 C CA . GLU A 1 174 ? -42.168 4.064 7.056 1.00 46.66 174 GLU A CA 1
ATOM 1336 C C . GLU A 1 174 ? -41.529 5.439 7.299 1.00 46.66 174 GLU A C 1
ATOM 1338 O O . GLU A 1 174 ? -42.193 6.414 7.664 1.00 46.66 174 GLU A O 1
ATOM 1343 N N . HIS A 1 175 ? -40.213 5.527 7.114 1.00 44.81 175 HIS A N 1
ATOM 1344 C CA . HIS A 1 175 ? -39.497 6.794 7.110 1.00 44.81 175 HIS A CA 1
ATOM 1345 C C . HIS A 1 175 ? -39.796 7.544 5.805 1.00 44.81 175 HIS A C 1
ATOM 1347 O O . HIS A 1 175 ? -39.041 7.484 4.838 1.00 44.81 175 HIS A O 1
ATOM 1353 N N . GLN A 1 176 ? -40.897 8.298 5.794 1.00 43.22 176 GLN A N 1
ATOM 1354 C CA . GLN A 1 176 ? -41.075 9.398 4.852 1.00 43.22 176 GLN A CA 1
ATOM 1355 C C . GLN A 1 176 ? -40.025 10.471 5.164 1.00 43.22 176 GLN A C 1
ATOM 1357 O O . GLN A 1 176 ? -40.154 11.244 6.116 1.00 43.22 176 GLN A O 1
ATOM 1362 N N . LEU A 1 177 ? -38.964 10.514 4.358 1.00 48.59 177 LEU A N 1
ATOM 1363 C CA . LEU A 1 177 ? -38.040 11.642 4.290 1.00 48.59 177 LEU A CA 1
ATOM 1364 C C . LEU A 1 177 ? -38.772 12.825 3.644 1.00 48.59 177 LEU A C 1
ATOM 1366 O O . LEU A 1 177 ? -38.652 13.099 2.453 1.00 48.59 177 LEU A O 1
ATOM 1370 N N . ALA A 1 178 ? -39.574 13.514 4.453 1.00 46.03 178 ALA A N 1
ATOM 1371 C CA . ALA A 1 178 ? -40.093 14.827 4.123 1.00 46.03 178 ALA A CA 1
ATOM 1372 C C . ALA A 1 178 ? -38.911 15.797 4.000 1.00 46.03 178 ALA A C 1
ATOM 1374 O O . ALA A 1 178 ? -38.195 16.058 4.972 1.00 46.03 178 ALA A O 1
ATOM 1375 N N . GLY A 1 179 ? -38.716 16.313 2.786 1.00 51.06 179 GLY A N 1
ATOM 1376 C CA . GLY A 1 179 ? -37.764 17.369 2.487 1.00 51.06 179 GLY A CA 1
ATOM 1377 C C . GLY A 1 179 ? -37.978 18.562 3.411 1.00 51.06 179 GLY A C 1
ATOM 1378 O O . GLY A 1 179 ? -39.000 19.242 3.353 1.00 51.06 179 GLY A O 1
ATOM 1379 N N . LYS A 1 180 ? -36.992 18.822 4.267 1.00 41.56 180 LYS A N 1
ATOM 1380 C CA . LYS A 1 180 ? -36.847 20.108 4.940 1.00 41.56 180 LYS A CA 1
ATOM 1381 C C . LYS A 1 180 ? -36.025 21.000 4.022 1.00 41.56 180 LYS A C 1
ATOM 1383 O O . LYS A 1 180 ? -34.800 21.001 4.084 1.00 41.56 180 LYS A O 1
ATOM 1388 N N . SER A 1 181 ? -36.713 21.727 3.148 1.00 45.91 181 SER A N 1
ATOM 1389 C CA . SER A 1 181 ? -36.173 22.927 2.516 1.00 45.91 181 SER A CA 1
ATOM 1390 C C . SER A 1 181 ? -35.823 23.916 3.625 1.00 45.91 181 SER A C 1
ATOM 1392 O O . SER A 1 181 ? -36.703 24.440 4.307 1.00 45.91 181 SER A O 1
ATOM 1394 N N . TYR A 1 182 ? -34.529 24.104 3.859 1.00 46.22 182 TYR A N 1
ATOM 1395 C CA . TYR A 1 182 ? -34.023 25.092 4.799 1.00 46.22 182 TYR A CA 1
ATOM 1396 C C . TYR A 1 182 ? -34.012 26.444 4.077 1.00 46.22 182 TYR A C 1
ATOM 1398 O O . TYR A 1 182 ? -33.074 26.763 3.350 1.00 46.22 182 TYR A O 1
ATOM 1406 N N . GLU A 1 183 ? -35.089 27.216 4.218 1.00 51.28 183 GLU A N 1
ATOM 1407 C CA . GLU A 1 183 ? -35.092 28.626 3.832 1.00 51.28 183 GLU A CA 1
ATOM 1408 C C . GLU A 1 183 ? -34.248 29.394 4.853 1.00 51.28 183 GLU A C 1
ATOM 1410 O O . GLU A 1 183 ? -34.675 29.709 5.964 1.00 51.28 183 GLU A O 1
ATOM 1415 N N . PHE A 1 184 ? -32.990 29.627 4.488 1.00 46.75 184 PHE A N 1
ATOM 1416 C CA . PHE A 1 184 ? -32.092 30.511 5.210 1.00 46.75 184 PHE A CA 1
ATOM 1417 C C . PHE A 1 184 ? -32.461 31.955 4.851 1.00 46.75 184 PHE A C 1
ATOM 1419 O O . PHE A 1 184 ? -32.049 32.479 3.817 1.00 46.75 184 PHE A O 1
ATOM 1426 N N . GLU A 1 185 ? -33.280 32.591 5.691 1.00 52.59 185 GLU A N 1
ATOM 1427 C CA . GLU A 1 185 ? -33.545 34.028 5.615 1.00 52.59 185 GLU A CA 1
ATOM 1428 C C . GLU A 1 185 ? -32.25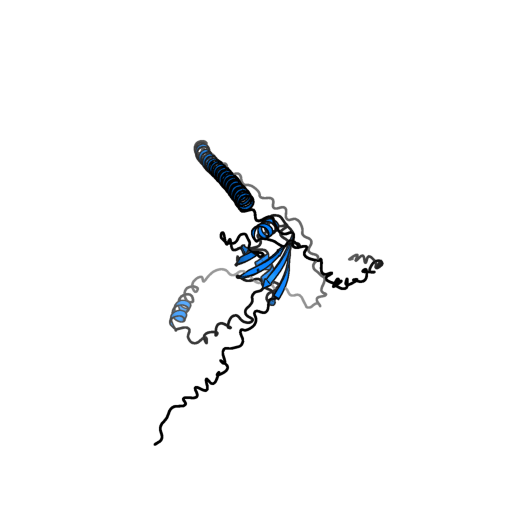2 34.802 5.915 1.00 52.59 185 GLU A C 1
ATOM 1430 O O . GLU A 1 185 ? -31.903 35.090 7.063 1.00 52.59 185 GLU A O 1
ATOM 1435 N N . GLY A 1 186 ? -31.523 35.130 4.849 1.00 47.53 186 GLY A N 1
ATOM 1436 C CA . GLY A 1 186 ? -30.383 36.032 4.880 1.00 47.53 186 GLY A CA 1
ATOM 1437 C C . GLY A 1 186 ? -30.828 37.434 5.287 1.00 47.53 186 GLY A C 1
ATOM 1438 O O . GLY A 1 186 ? -31.351 38.202 4.480 1.00 47.53 186 GLY A O 1
ATOM 1439 N N . LYS A 1 187 ? -30.590 37.790 6.550 1.00 53.72 187 LYS A N 1
ATOM 1440 C CA . LYS A 1 187 ? -30.567 39.188 6.979 1.00 53.72 187 LYS A CA 1
ATOM 1441 C C . LYS A 1 187 ? -29.325 39.837 6.382 1.00 53.72 187 LYS A C 1
ATOM 1443 O O . LYS A 1 187 ? -28.212 39.573 6.826 1.00 53.72 187 LYS A O 1
ATOM 1448 N N . GLY A 1 188 ? -29.546 40.670 5.369 1.00 49.00 188 GLY A N 1
ATOM 1449 C CA . GLY A 1 188 ? -28.531 41.542 4.798 1.00 49.00 188 GLY A CA 1
ATOM 1450 C C . GLY A 1 188 ? -27.968 42.475 5.864 1.00 49.00 188 GLY A C 1
ATOM 1451 O O . GLY A 1 188 ? -28.648 43.393 6.324 1.00 49.00 188 GLY A O 1
ATOM 1452 N N . VAL A 1 189 ? -26.721 42.223 6.245 1.00 46.56 189 VAL A N 1
ATOM 1453 C CA . VAL A 1 189 ? -25.849 43.219 6.854 1.00 46.56 189 VAL A CA 1
ATOM 1454 C C . VAL A 1 189 ? -25.023 43.774 5.704 1.00 46.56 189 VAL A C 1
ATOM 1456 O O . VAL A 1 189 ? -24.172 43.091 5.144 1.00 46.56 189 VAL A O 1
ATOM 1459 N N . VAL A 1 190 ? -25.370 44.988 5.290 1.00 46.59 190 VAL A N 1
ATOM 1460 C CA . VAL A 1 190 ? -24.599 45.768 4.325 1.00 46.59 190 VAL A CA 1
ATOM 1461 C C . VAL A 1 190 ? -23.434 46.366 5.110 1.00 46.59 190 VAL A C 1
ATOM 1463 O O . VAL A 1 190 ? -23.563 47.435 5.701 1.00 46.59 190 VAL A O 1
ATOM 1466 N N . GLU A 1 191 ? -22.333 45.626 5.208 1.00 48.94 191 GLU A N 1
ATOM 1467 C CA . GLU A 1 191 ? -21.049 46.181 5.632 1.00 48.94 191 GLU A CA 1
ATOM 1468 C C . GLU A 1 191 ? -20.377 46.790 4.401 1.00 48.94 191 GLU A C 1
ATOM 1470 O O . GLU A 1 191 ? -19.728 46.114 3.610 1.00 48.94 191 GLU A O 1
ATOM 1475 N N . GLU A 1 192 ? -20.577 48.096 4.223 1.00 54.66 192 GLU A N 1
ATOM 1476 C CA . GLU A 1 192 ? -19.704 48.920 3.391 1.00 54.66 192 GLU A CA 1
ATOM 1477 C C . GLU A 1 192 ? -18.351 49.032 4.101 1.00 54.66 192 GLU A C 1
ATOM 1479 O O . GLU A 1 192 ? -18.148 49.927 4.922 1.00 54.66 192 GLU A O 1
ATOM 1484 N N . HIS A 1 193 ? -17.444 48.089 3.851 1.00 48.59 193 HIS A N 1
ATOM 1485 C CA . HIS A 1 193 ? -16.038 48.183 4.239 1.00 48.59 193 HIS A CA 1
ATOM 1486 C C . HIS A 1 193 ? -15.146 47.846 3.037 1.00 48.59 193 HIS A C 1
ATOM 1488 O O . HIS A 1 193 ? -15.050 46.697 2.626 1.00 48.59 193 HIS A O 1
ATOM 1494 N N . GLY A 1 194 ? -14.471 48.882 2.530 1.00 46.22 194 GLY A N 1
ATOM 1495 C CA . GLY A 1 194 ? -13.068 48.807 2.116 1.00 46.22 194 GLY A CA 1
ATOM 1496 C C . GLY A 1 194 ? -12.749 48.233 0.736 1.00 46.22 194 GLY A C 1
ATOM 1497 O O . GLY A 1 194 ? -12.207 47.140 0.638 1.00 46.22 194 GLY A O 1
ATOM 1498 N N . ASP A 1 195 ? -12.913 49.040 -0.313 1.00 50.22 195 ASP A N 1
ATOM 1499 C CA . ASP A 1 195 ? -12.340 48.809 -1.653 1.00 50.22 195 ASP A CA 1
ATOM 1500 C C . ASP A 1 195 ? -10.790 48.948 -1.722 1.00 50.22 195 ASP A C 1
ATOM 1502 O O . ASP A 1 195 ? -10.228 49.042 -2.809 1.00 50.22 195 ASP A O 1
ATOM 1506 N N . GLU A 1 196 ? -10.061 48.951 -0.597 1.00 53.91 196 GLU A N 1
ATOM 1507 C CA . GLU A 1 196 ? -8.594 49.160 -0.566 1.00 53.91 196 GLU A CA 1
ATOM 1508 C C . GLU A 1 196 ? -7.765 47.885 -0.289 1.00 53.91 196 GLU A C 1
ATOM 1510 O O . GLU A 1 196 ? -6.547 47.912 -0.431 1.00 53.91 196 GLU A O 1
ATOM 1515 N N . GLU A 1 197 ? -8.387 46.744 0.041 1.00 51.16 197 GLU A N 1
ATOM 1516 C CA . GLU A 1 197 ? -7.672 45.501 0.419 1.00 51.16 197 GLU A CA 1
ATOM 1517 C C . GLU A 1 197 ? -7.667 44.414 -0.683 1.00 51.16 197 GLU A C 1
ATOM 1519 O O . GLU A 1 197 ? -7.215 43.289 -0.468 1.00 51.16 197 GLU A O 1
ATOM 1524 N N . GLN A 1 198 ? -8.162 44.721 -1.890 1.00 49.72 198 GLN A N 1
ATOM 1525 C CA . GLN A 1 198 ? -8.166 43.778 -3.025 1.00 49.72 198 GLN A CA 1
ATOM 1526 C C . GLN A 1 198 ? -6.978 43.930 -3.987 1.00 49.72 198 GLN A C 1
ATOM 1528 O O . GLN A 1 198 ? -6.790 43.068 -4.847 1.00 49.72 198 GLN A O 1
ATOM 1533 N N . GLU A 1 199 ? -6.153 44.973 -3.852 1.00 51.59 199 GLU A N 1
ATOM 1534 C CA . GLU A 1 199 ? -5.001 45.174 -4.745 1.00 51.59 199 GLU A CA 1
ATOM 1535 C C . GLU A 1 199 ? -3.732 44.446 -4.264 1.00 51.59 199 GLU A C 1
ATOM 1537 O O . GLU A 1 199 ? -2.969 43.959 -5.091 1.00 51.59 199 GLU A O 1
ATOM 1542 N N . GLN A 1 200 ? -3.557 44.235 -2.953 1.00 51.59 200 GLN A N 1
ATOM 1543 C CA . GLN A 1 200 ? -2.391 43.514 -2.412 1.00 51.59 200 GLN A CA 1
ATOM 1544 C C . GLN A 1 200 ? -2.452 41.992 -2.605 1.00 51.59 200 GLN A C 1
ATOM 1546 O O . GLN A 1 200 ? -1.430 41.354 -2.821 1.00 51.59 200 GLN A O 1
ATOM 1551 N N . LYS A 1 201 ? -3.650 41.396 -2.651 1.00 51.12 201 LYS A N 1
ATOM 1552 C CA . LYS A 1 201 ? -3.806 39.938 -2.810 1.00 51.12 201 LYS A CA 1
ATOM 1553 C C . LYS A 1 201 ? -3.576 39.418 -4.238 1.00 51.12 201 LYS A C 1
ATOM 1555 O O . LYS A 1 201 ? -3.623 38.213 -4.460 1.00 51.12 201 LYS A O 1
ATOM 1560 N N . LYS A 1 202 ? -3.374 40.312 -5.215 1.00 51.84 202 LYS A N 1
ATOM 1561 C CA . LYS A 1 202 ? -3.039 39.961 -6.606 1.00 51.84 202 LYS A CA 1
ATOM 1562 C C . LYS A 1 202 ? -1.537 39.936 -6.887 1.00 51.84 202 LYS A C 1
ATOM 1564 O O . LYS A 1 202 ? -1.155 39.353 -7.897 1.00 51.84 202 LYS A O 1
ATOM 1569 N N . GLU A 1 203 ? -0.711 40.544 -6.038 1.00 51.25 203 GLU A N 1
ATOM 1570 C CA . GLU A 1 203 ? 0.747 40.482 -6.195 1.00 51.25 203 GLU A CA 1
ATOM 1571 C C . GLU A 1 203 ? 1.320 39.202 -5.568 1.00 51.25 203 GLU A C 1
ATOM 1573 O O . GLU A 1 203 ? 2.145 38.552 -6.204 1.00 51.25 203 GLU A O 1
ATOM 1578 N N . ASP A 1 204 ? 0.781 38.743 -4.432 1.00 50.53 204 ASP A N 1
ATOM 1579 C CA . ASP A 1 204 ? 1.263 37.523 -3.757 1.00 50.53 204 ASP A CA 1
ATOM 1580 C C . ASP A 1 204 ? 0.947 36.217 -4.515 1.00 50.53 204 ASP A C 1
ATOM 1582 O O . ASP A 1 204 ? 1.647 35.224 -4.355 1.00 50.53 204 ASP A O 1
ATOM 1586 N N . HIS A 1 205 ? -0.079 36.190 -5.375 1.00 50.91 205 HIS A N 1
ATOM 1587 C CA .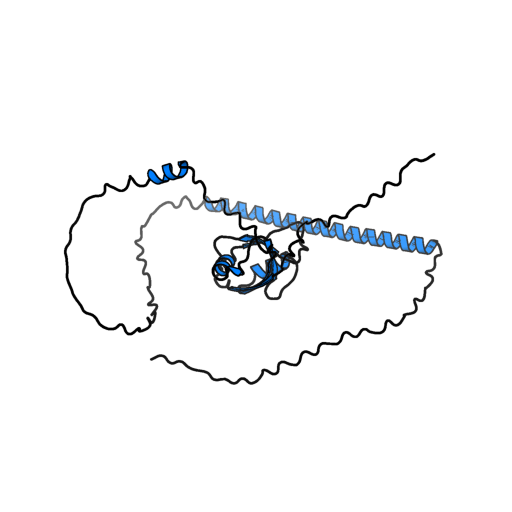 HIS A 1 205 ? -0.438 34.973 -6.124 1.00 50.91 205 HIS A CA 1
ATOM 1588 C C . HIS A 1 205 ? 0.340 34.803 -7.436 1.00 50.91 205 HIS A C 1
ATOM 1590 O O . HIS A 1 205 ? 0.145 33.821 -8.138 1.00 50.91 205 HIS A O 1
ATOM 1596 N N . LYS A 1 206 ? 1.203 35.762 -7.791 1.00 51.22 206 LYS A N 1
ATOM 1597 C CA . LYS A 1 206 ? 2.061 35.654 -8.976 1.00 51.22 206 LYS A CA 1
ATOM 1598 C C . LYS A 1 206 ? 3.417 35.014 -8.659 1.00 51.22 206 LYS A C 1
ATOM 1600 O O . LYS A 1 206 ? 4.038 34.472 -9.561 1.00 51.22 206 LYS A O 1
ATOM 1605 N N . GLU A 1 207 ? 3.868 35.059 -7.404 1.00 53.00 207 GLU A N 1
ATOM 1606 C CA . GLU A 1 207 ? 5.159 34.474 -7.013 1.00 53.00 207 GLU A CA 1
ATOM 1607 C C . GLU A 1 207 ? 5.100 32.945 -6.840 1.00 53.00 207 GLU A C 1
ATOM 1609 O O . GLU A 1 207 ? 6.113 32.280 -7.035 1.00 53.00 207 GLU A O 1
ATOM 1614 N N . GLU A 1 208 ? 3.930 32.365 -6.543 1.00 52.59 208 GLU A N 1
ATOM 1615 C CA . GLU A 1 208 ? 3.791 30.907 -6.362 1.00 52.59 208 GLU A CA 1
ATOM 1616 C C . GLU A 1 208 ? 3.832 30.128 -7.695 1.00 52.59 208 GLU A C 1
ATOM 1618 O O . GLU A 1 208 ? 4.394 29.034 -7.743 1.00 52.59 208 GLU A O 1
ATOM 1623 N N . ASP A 1 209 ? 3.332 30.708 -8.795 1.00 52.16 209 ASP A N 1
ATOM 1624 C CA . ASP A 1 209 ? 3.337 30.064 -10.122 1.00 52.16 209 ASP A CA 1
ATOM 1625 C C . ASP A 1 209 ? 4.750 29.995 -10.748 1.00 52.16 209 ASP A C 1
ATOM 1627 O O . ASP A 1 209 ? 5.049 29.085 -11.527 1.00 52.16 209 ASP A O 1
ATOM 1631 N N . ASP A 1 210 ? 5.648 30.926 -10.399 1.00 57.12 210 ASP A N 1
ATOM 1632 C CA . ASP A 1 210 ? 7.022 30.951 -10.924 1.00 57.12 210 ASP A CA 1
ATOM 1633 C C . ASP A 1 210 ? 7.923 29.882 -10.257 1.00 57.12 210 ASP A C 1
ATOM 1635 O O . ASP A 1 210 ? 8.890 29.420 -10.870 1.00 57.12 210 ASP A O 1
ATOM 1639 N N . GLU A 1 211 ? 7.611 29.434 -9.031 1.00 59.62 211 GLU A N 1
ATOM 1640 C CA . GLU A 1 211 ? 8.408 28.413 -8.326 1.00 59.62 211 GLU A CA 1
ATOM 1641 C C . GLU A 1 211 ? 8.075 26.978 -8.779 1.00 59.62 211 GLU A C 1
ATOM 1643 O O . GLU A 1 211 ? 8.951 26.107 -8.793 1.00 59.62 211 GLU A O 1
ATOM 1648 N N . GLU A 1 212 ? 6.828 26.708 -9.178 1.00 59.91 212 GLU A N 1
ATOM 1649 C CA . GLU A 1 212 ? 6.419 25.378 -9.655 1.00 59.91 212 GLU A CA 1
ATOM 1650 C C . GLU A 1 212 ? 6.977 25.075 -11.056 1.00 59.91 212 GLU A C 1
ATOM 1652 O O . GLU A 1 212 ? 7.407 23.951 -11.325 1.00 59.91 212 GLU A O 1
ATOM 1657 N N . ASN A 1 213 ? 7.077 26.091 -11.918 1.00 62.41 213 ASN A N 1
ATOM 1658 C CA . ASN A 1 213 ? 7.605 25.932 -13.274 1.00 62.41 213 ASN A CA 1
ATOM 1659 C C . ASN A 1 213 ? 9.119 25.624 -13.289 1.00 62.41 213 ASN A C 1
ATOM 1661 O O . ASN A 1 213 ? 9.584 24.820 -14.094 1.00 62.41 213 ASN A O 1
ATOM 1665 N N . GLY A 1 214 ? 9.890 26.183 -12.346 1.00 67.06 214 GLY A N 1
ATOM 1666 C CA . GLY A 1 214 ? 11.325 25.893 -12.225 1.00 67.06 214 GLY A CA 1
ATOM 1667 C C . GLY A 1 214 ? 11.629 24.438 -11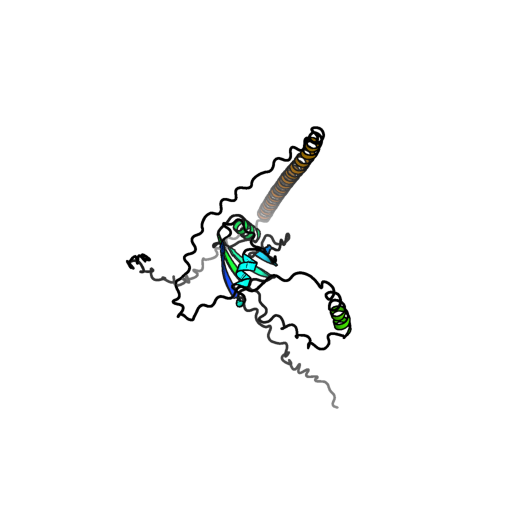.845 1.00 67.06 214 GLY A C 1
ATOM 1668 O O . GLY A 1 214 ? 12.603 23.864 -12.329 1.00 67.06 214 GLY A O 1
ATOM 1669 N N . LYS A 1 215 ? 10.771 23.805 -11.032 1.00 74.12 215 LYS A N 1
ATOM 1670 C CA . LYS A 1 215 ? 10.951 22.403 -10.608 1.00 74.12 215 LYS A CA 1
ATOM 1671 C C . LYS A 1 215 ? 10.706 21.410 -11.746 1.00 74.12 215 LYS A C 1
ATOM 1673 O O . LYS A 1 215 ? 11.343 20.361 -11.776 1.00 74.12 215 LYS A O 1
ATOM 1678 N N . GLN A 1 216 ? 9.809 21.732 -12.682 1.00 72.69 216 GLN A N 1
ATOM 167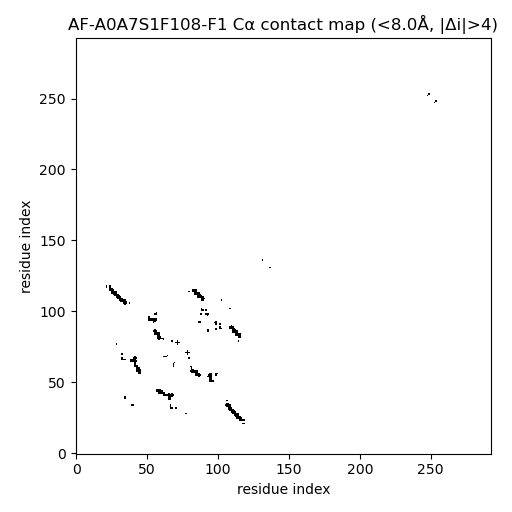9 C CA . GLN A 1 216 ? 9.581 20.895 -13.864 1.00 72.69 216 GLN A CA 1
ATOM 1680 C C . GLN A 1 216 ? 10.773 20.944 -14.828 1.00 72.69 216 GLN A C 1
ATOM 1682 O O . GLN A 1 216 ? 11.212 19.895 -15.293 1.00 72.69 216 GLN A O 1
ATOM 1687 N N . GLU A 1 217 ? 11.351 22.126 -15.060 1.00 82.94 217 GLU A N 1
ATOM 1688 C CA . GLU A 1 217 ? 12.513 22.283 -15.948 1.00 82.94 217 GLU A CA 1
ATOM 1689 C C . GLU A 1 217 ? 13.774 21.590 -15.389 1.00 82.94 217 GLU A C 1
ATOM 1691 O O . GLU A 1 217 ? 14.539 20.989 -16.143 1.00 82.94 217 GLU A O 1
ATOM 1696 N N . GLU A 1 218 ? 13.982 21.607 -14.065 1.00 87.06 218 GLU A N 1
ATOM 1697 C CA . GLU A 1 218 ? 15.081 20.858 -13.434 1.00 87.06 218 GLU A CA 1
ATOM 1698 C C . GLU A 1 218 ? 14.915 19.339 -13.579 1.00 87.06 218 GLU A C 1
ATOM 1700 O O . GLU A 1 218 ? 15.890 18.654 -13.889 1.00 87.06 218 GLU A O 1
ATOM 1705 N N . HIS A 1 219 ? 13.692 18.821 -13.430 1.00 88.62 219 HIS A N 1
ATOM 1706 C CA . HIS A 1 219 ? 13.407 17.393 -13.579 1.00 88.62 219 HIS A CA 1
ATOM 1707 C C . HIS A 1 219 ? 13.581 16.911 -15.027 1.00 88.62 219 HIS A C 1
ATOM 1709 O O . HIS A 1 219 ? 14.188 15.868 -15.257 1.00 88.62 219 HIS A O 1
ATOM 1715 N N . GLU A 1 220 ? 13.099 17.668 -16.020 1.00 90.50 220 GLU A N 1
ATOM 1716 C CA . GLU A 1 220 ? 13.303 17.323 -17.438 1.00 90.50 220 GLU A CA 1
ATOM 1717 C C . GLU A 1 220 ? 14.793 17.285 -17.805 1.00 90.50 220 GLU A C 1
ATOM 1719 O O . GLU A 1 220 ? 15.235 16.407 -18.545 1.00 90.50 220 GLU A O 1
ATOM 1724 N N . LYS A 1 221 ? 15.587 18.197 -17.237 1.00 92.62 221 LYS A N 1
ATOM 1725 C CA . LYS A 1 221 ? 17.034 18.245 -17.454 1.00 92.62 221 LYS A CA 1
ATOM 1726 C C . LYS A 1 221 ? 17.782 17.091 -16.781 1.00 92.62 221 LYS A C 1
ATOM 1728 O O . LYS A 1 221 ? 18.814 16.656 -17.291 1.00 92.62 221 LYS A O 1
ATOM 1733 N N . GLU A 1 222 ? 17.302 16.620 -15.633 1.00 93.31 222 GLU A N 1
ATOM 1734 C CA . GLU A 1 222 ? 17.855 15.444 -14.958 1.00 93.31 222 GLU A CA 1
ATOM 1735 C C . GLU A 1 222 ? 17.533 14.160 -15.739 1.00 93.31 222 GLU A C 1
ATOM 1737 O O . GLU A 1 222 ? 18.447 13.379 -15.997 1.00 93.31 222 GLU A O 1
ATOM 1742 N N . GLU A 1 223 ? 16.301 14.006 -16.241 1.00 92.88 223 GLU A N 1
ATOM 1743 C CA . GLU A 1 223 ? 15.930 12.881 -17.117 1.00 92.88 223 GLU A CA 1
ATOM 1744 C C . GLU A 1 223 ? 16.731 12.859 -18.432 1.00 92.88 223 GLU A C 1
ATOM 1746 O O . GLU A 1 223 ? 17.122 11.788 -18.899 1.00 92.88 223 GLU A O 1
ATOM 1751 N N . GLU A 1 224 ? 16.981 14.018 -19.055 1.00 95.88 224 GLU A N 1
ATOM 1752 C CA . GLU A 1 224 ? 17.809 14.101 -20.270 1.00 95.88 224 GLU A CA 1
ATOM 1753 C C . GLU A 1 224 ? 19.258 13.685 -19.979 1.00 95.88 224 GLU A C 1
ATOM 1755 O O . GLU A 1 224 ? 19.851 12.917 -20.736 1.00 95.88 224 GLU A O 1
ATOM 1760 N N . LYS A 1 225 ? 19.802 14.103 -18.829 1.00 95.69 225 LYS A N 1
ATOM 1761 C CA . LYS A 1 225 ? 21.148 13.719 -18.393 1.00 95.69 225 LYS A CA 1
ATOM 1762 C C . LYS A 1 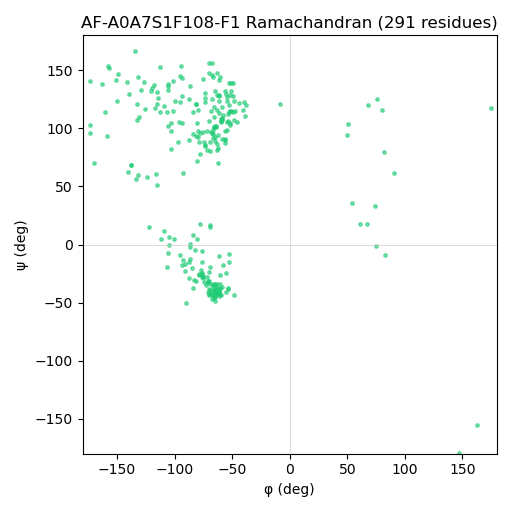225 ? 21.276 12.215 -18.132 1.00 95.69 225 LYS A C 1
ATOM 1764 O O . LYS A 1 225 ? 22.316 11.649 -18.455 1.00 95.69 225 LYS A O 1
ATOM 1769 N N . GLU A 1 226 ? 20.264 11.578 -17.545 1.00 93.38 226 GLU A N 1
ATOM 1770 C CA . GLU A 1 226 ? 20.271 10.125 -17.322 1.00 93.38 226 GLU A CA 1
ATOM 1771 C C . GLU A 1 226 ? 20.236 9.342 -18.641 1.00 93.38 226 GLU A C 1
ATOM 1773 O O . GLU A 1 226 ? 20.983 8.376 -18.786 1.00 93.38 226 GLU A O 1
ATOM 1778 N N . ARG A 1 227 ? 19.455 9.789 -19.637 1.00 93.75 227 ARG A N 1
ATOM 1779 C CA . ARG A 1 227 ? 19.443 9.156 -20.970 1.00 93.75 227 ARG A CA 1
ATOM 1780 C C . ARG A 1 227 ? 20.786 9.274 -21.684 1.00 93.75 227 ARG A C 1
ATOM 1782 O O . ARG A 1 227 ? 21.248 8.291 -22.253 1.00 93.75 227 ARG A O 1
ATOM 1789 N N . ASP A 1 228 ? 21.423 10.443 -21.622 1.00 94.81 228 ASP A N 1
ATOM 1790 C CA . ASP A 1 228 ? 22.754 10.649 -22.206 1.00 94.81 228 ASP A CA 1
ATOM 1791 C C . ASP A 1 228 ? 23.824 9.766 -21.528 1.00 94.81 228 ASP A C 1
ATOM 1793 O O . ASP A 1 228 ? 24.778 9.326 -22.175 1.00 94.81 228 ASP A O 1
ATOM 1797 N N . GLU A 1 229 ? 23.699 9.513 -20.218 1.00 95.19 229 GLU A N 1
ATOM 1798 C CA . GLU A 1 229 ? 24.589 8.600 -19.488 1.00 95.19 229 GLU A CA 1
ATOM 1799 C C . GLU A 1 229 ? 24.339 7.129 -19.873 1.00 95.19 229 GLU A C 1
ATOM 1801 O O . GLU A 1 229 ? 25.310 6.404 -20.097 1.00 95.19 229 GLU A O 1
ATOM 1806 N N . GLU A 1 230 ? 23.081 6.708 -20.038 1.00 94.38 230 GLU A N 1
ATOM 1807 C CA . GLU A 1 230 ? 22.713 5.349 -20.472 1.00 94.38 230 GLU A CA 1
ATOM 1808 C C . GLU A 1 230 ? 23.173 5.056 -21.913 1.00 94.38 230 GLU A C 1
ATOM 1810 O O . GLU A 1 230 ? 23.827 4.039 -22.149 1.00 94.38 230 GLU A O 1
ATOM 1815 N N . GLU A 1 231 ? 22.941 5.973 -22.864 1.00 95.75 231 GLU A N 1
ATOM 1816 C CA . GLU A 1 231 ? 23.410 5.820 -24.255 1.00 95.75 231 GLU A CA 1
ATOM 1817 C C . GLU A 1 231 ? 24.939 5.681 -24.329 1.00 95.75 231 GLU A C 1
ATOM 1819 O O . GLU A 1 231 ? 25.475 4.900 -25.120 1.00 95.75 231 GLU A O 1
ATOM 1824 N N . LYS A 1 232 ? 25.662 6.405 -23.469 1.00 95.94 232 LYS A N 1
ATOM 1825 C CA . LYS A 1 232 ? 27.120 6.318 -23.400 1.00 95.94 232 LYS A CA 1
ATOM 1826 C C . LYS A 1 232 ? 27.601 4.981 -22.829 1.00 95.94 232 LYS A C 1
ATOM 1828 O O . LYS A 1 232 ? 28.604 4.448 -23.304 1.00 95.94 232 LYS A O 1
ATOM 1833 N N . GLU A 1 233 ? 26.915 4.434 -21.827 1.00 94.44 233 GLU A N 1
ATOM 1834 C CA . GLU A 1 233 ? 27.235 3.105 -21.295 1.00 94.44 233 GLU A CA 1
ATOM 1835 C C . GLU A 1 233 ? 26.971 1.993 -22.321 1.00 94.44 233 GLU A C 1
ATOM 1837 O O . GLU A 1 233 ? 27.729 1.018 -22.362 1.00 94.44 233 GLU A O 1
ATOM 1842 N N . GLU A 1 234 ? 25.947 2.129 -23.168 1.00 94.56 234 GLU A N 1
ATOM 1843 C CA . GLU A 1 234 ? 25.705 1.204 -24.283 1.00 94.56 234 GLU A CA 1
ATOM 1844 C C . GLU A 1 234 ? 26.822 1.278 -25.340 1.00 94.56 234 GLU A C 1
ATOM 1846 O O . GLU A 1 234 ? 27.339 0.235 -25.754 1.00 94.56 234 GLU A O 1
ATOM 1851 N N . GLU A 1 235 ? 27.271 2.481 -25.723 1.00 95.38 235 GLU A N 1
ATOM 1852 C CA . GLU A 1 235 ? 28.374 2.661 -26.684 1.00 95.38 235 GLU A CA 1
ATOM 1853 C C . GLU A 1 235 ? 29.699 2.067 -26.161 1.00 95.38 235 GLU A C 1
ATOM 1855 O O . GLU A 1 235 ? 30.431 1.394 -26.899 1.00 95.38 235 GLU A O 1
ATOM 1860 N N . ASP A 1 236 ? 30.000 2.256 -24.873 1.00 93.56 236 ASP A N 1
ATOM 1861 C CA . ASP A 1 236 ? 31.182 1.670 -24.233 1.00 93.56 236 ASP A CA 1
ATOM 1862 C C . ASP A 1 236 ? 31.103 0.125 -24.208 1.00 93.56 236 ASP A C 1
ATOM 1864 O O . ASP A 1 236 ? 32.106 -0.554 -24.460 1.00 93.56 236 ASP A O 1
ATOM 1868 N N . GLN A 1 237 ? 29.915 -0.454 -23.986 1.00 91.75 237 GLN A N 1
ATOM 1869 C CA . GLN A 1 237 ? 29.706 -1.909 -24.030 1.00 91.75 237 GLN A CA 1
ATOM 1870 C C . GLN A 1 237 ? 29.872 -2.495 -25.439 1.00 91.75 237 GLN A C 1
ATOM 1872 O O . GLN A 1 237 ? 30.471 -3.570 -25.585 1.00 91.75 237 GLN A O 1
ATOM 1877 N N . GLU A 1 238 ? 29.377 -1.814 -26.476 1.00 93.44 238 GLU A N 1
ATOM 1878 C CA . GLU A 1 238 ? 29.546 -2.250 -27.867 1.00 93.44 238 GLU A CA 1
ATOM 1879 C C . GLU A 1 238 ? 31.022 -2.232 -28.289 1.00 93.44 238 GLU A C 1
ATOM 1881 O O . GLU A 1 238 ? 31.505 -3.202 -28.889 1.00 93.44 238 GLU A O 1
ATOM 1886 N N . ASN A 1 239 ? 31.764 -1.186 -27.908 1.00 92.62 239 ASN A N 1
ATOM 1887 C CA . ASN A 1 239 ? 33.203 -1.076 -28.164 1.00 92.62 239 ASN A CA 1
ATOM 1888 C C . ASN A 1 239 ? 33.997 -2.201 -27.475 1.00 92.62 239 ASN A C 1
ATOM 1890 O O . ASN A 1 239 ? 34.847 -2.844 -28.105 1.00 92.62 239 ASN A O 1
ATOM 1894 N N . ASP A 1 240 ? 33.685 -2.502 -26.211 1.00 92.75 240 ASP A N 1
ATOM 1895 C CA . ASP A 1 240 ? 34.287 -3.616 -25.468 1.00 92.75 240 ASP A CA 1
ATOM 1896 C C . ASP A 1 240 ? 33.984 -4.976 -26.126 1.00 92.75 240 ASP A C 1
ATOM 1898 O O . ASP A 1 240 ? 34.836 -5.879 -26.164 1.00 92.75 240 ASP A O 1
ATOM 1902 N N . GLU A 1 241 ? 32.773 -5.164 -26.659 1.00 93.69 241 GLU A N 1
ATOM 1903 C CA . GLU A 1 241 ? 32.411 -6.385 -27.378 1.00 93.69 241 GLU A CA 1
ATOM 1904 C C . GLU A 1 241 ? 33.157 -6.500 -28.717 1.00 93.69 241 GLU A C 1
ATOM 1906 O O . GLU A 1 241 ? 33.616 -7.594 -29.078 1.00 93.69 241 GLU A O 1
ATOM 1911 N N . GLU A 1 242 ? 33.329 -5.395 -29.444 1.00 93.00 242 GLU A N 1
ATOM 1912 C CA . GLU A 1 242 ? 34.102 -5.360 -30.685 1.00 93.00 242 GLU A CA 1
ATOM 1913 C C . GLU A 1 242 ? 35.587 -5.672 -30.433 1.00 93.00 242 GLU A C 1
ATOM 1915 O O . GLU A 1 242 ? 36.170 -6.511 -31.136 1.00 93.00 242 GLU A O 1
ATOM 1920 N N . GLU A 1 243 ? 36.187 -5.125 -29.371 1.00 93.06 243 GLU A N 1
ATOM 1921 C CA . GLU A 1 243 ? 37.565 -5.447 -28.979 1.00 93.06 243 GLU A CA 1
ATOM 1922 C C . GLU A 1 243 ? 37.707 -6.931 -28.587 1.00 93.06 243 GLU A C 1
ATOM 1924 O O . GLU A 1 243 ? 38.654 -7.622 -28.999 1.00 93.06 243 GLU A O 1
ATOM 1929 N N . ARG A 1 244 ? 36.728 -7.492 -27.865 1.00 89.00 244 ARG A N 1
ATOM 1930 C CA . ARG A 1 244 ? 36.684 -8.935 -27.551 1.00 89.00 244 ARG A CA 1
ATOM 1931 C C . ARG A 1 244 ? 36.555 -9.802 -28.805 1.00 89.00 244 ARG A C 1
ATOM 1933 O O . ARG A 1 244 ? 37.188 -10.860 -28.889 1.00 89.00 244 ARG A O 1
ATOM 1940 N N . LYS A 1 245 ? 35.778 -9.379 -29.805 1.00 86.75 245 LYS A N 1
ATOM 1941 C CA . LYS A 1 245 ? 35.666 -10.076 -31.102 1.00 86.75 245 LYS A CA 1
ATOM 1942 C C . LYS A 1 245 ? 36.985 -10.018 -31.878 1.00 86.75 245 LYS A C 1
ATOM 1944 O O . LYS A 1 245 ? 37.436 -11.051 -32.386 1.00 86.75 245 LYS A O 1
ATOM 1949 N N . ALA A 1 246 ? 37.647 -8.863 -31.912 1.00 86.81 246 ALA A N 1
ATOM 1950 C CA . ALA A 1 246 ? 38.932 -8.678 -32.586 1.00 86.81 246 ALA A CA 1
ATOM 1951 C C . ALA A 1 246 ? 40.058 -9.505 -31.937 1.00 86.81 246 ALA A C 1
ATOM 1953 O O . ALA A 1 246 ? 40.827 -10.190 -32.625 1.00 86.81 246 ALA A O 1
ATOM 1954 N N . THR A 1 247 ? 40.128 -9.522 -30.604 1.00 83.81 247 THR A N 1
ATOM 1955 C CA . THR A 1 247 ? 41.103 -10.338 -29.861 1.00 83.81 247 THR A CA 1
ATOM 1956 C C . THR A 1 247 ? 40.843 -11.835 -30.036 1.00 83.81 247 THR A C 1
ATOM 1958 O O . THR A 1 247 ? 41.786 -12.593 -30.269 1.00 83.81 247 THR A O 1
ATOM 1961 N N . ARG A 1 248 ? 39.579 -12.281 -30.051 1.00 80.31 248 ARG A N 1
ATOM 1962 C CA . ARG A 1 248 ? 39.234 -13.685 -30.338 1.00 80.31 248 ARG A CA 1
ATOM 1963 C C . ARG A 1 248 ? 39.633 -14.109 -31.753 1.00 80.31 248 ARG A C 1
ATOM 1965 O O . ARG A 1 248 ? 40.127 -15.223 -31.933 1.00 80.31 248 ARG A O 1
ATOM 1972 N N . SER A 1 249 ? 39.473 -13.225 -32.740 1.00 79.12 249 SER A N 1
ATOM 1973 C CA . SER A 1 249 ? 39.880 -13.492 -34.124 1.00 79.12 249 SER A CA 1
ATOM 1974 C C . SER A 1 249 ? 41.400 -13.617 -34.288 1.00 79.12 249 SER A C 1
ATOM 1976 O O . SER A 1 249 ? 41.852 -14.415 -35.108 1.00 79.12 249 SER A O 1
ATOM 1978 N N . SER A 1 250 ? 42.204 -12.854 -33.537 1.00 81.69 250 SER A N 1
ATOM 1979 C CA . SER A 1 250 ? 43.671 -12.855 -33.692 1.00 81.69 250 SER A CA 1
ATOM 1980 C C . SER A 1 250 ? 44.365 -14.076 -33.075 1.00 81.69 250 SER A C 1
ATOM 1982 O O . SER A 1 250 ? 45.451 -14.449 -33.519 1.00 81.69 250 SER A O 1
ATOM 1984 N N . PHE A 1 251 ? 43.729 -14.754 -32.115 1.00 77.56 251 PHE A N 1
ATOM 1985 C CA . PHE A 1 251 ? 44.279 -15.950 -31.464 1.00 77.56 251 PHE A CA 1
ATOM 1986 C C . PHE A 1 251 ? 43.992 -17.276 -32.187 1.00 77.56 251 PHE A C 1
ATOM 1988 O O . PHE A 1 251 ? 44.409 -18.328 -31.704 1.00 77.56 251 PHE A O 1
ATOM 1995 N N . GLY A 1 252 ? 43.300 -17.264 -33.333 1.00 66.94 252 GLY A N 1
ATOM 1996 C CA . GLY A 1 252 ? 43.036 -18.485 -34.110 1.00 66.94 252 GLY A CA 1
ATOM 1997 C C . GLY A 1 252 ? 42.225 -19.546 -33.354 1.00 66.94 252 GLY A C 1
ATOM 1998 O O . GLY A 1 252 ? 42.215 -20.712 -33.744 1.00 66.94 252 GLY A O 1
ATOM 1999 N N . LEU A 1 253 ? 41.544 -19.156 -32.271 1.00 59.16 253 LEU A N 1
ATOM 2000 C CA . LEU A 1 253 ? 40.579 -19.994 -31.570 1.00 59.16 253 LEU A CA 1
ATOM 2001 C C . LEU A 1 253 ? 39.260 -19.939 -32.341 1.00 59.16 253 LEU A C 1
ATOM 2003 O O . LEU A 1 253 ? 38.290 -19.307 -31.913 1.00 59.16 253 LEU A O 1
ATOM 2007 N N . GLU A 1 254 ? 39.250 -20.586 -33.510 1.00 64.19 254 GLU A N 1
ATOM 2008 C CA . GLU A 1 254 ? 38.008 -20.939 -34.192 1.00 64.19 254 GLU A CA 1
ATOM 2009 C C . GLU A 1 254 ? 37.094 -21.615 -33.157 1.00 64.19 254 GLU A C 1
ATOM 2011 O O . GLU A 1 254 ? 37.546 -22.530 -32.454 1.00 64.19 254 GLU A O 1
ATOM 2016 N N . PRO A 1 255 ? 35.836 -21.164 -32.996 1.00 60.44 255 PRO A N 1
ATOM 2017 C CA . PRO A 1 255 ? 34.887 -21.867 -32.159 1.00 60.44 255 PRO A CA 1
ATOM 2018 C C . PRO A 1 255 ? 34.769 -23.275 -32.731 1.00 60.44 255 PRO A C 1
ATOM 2020 O O . PRO A 1 255 ? 34.183 -23.473 -33.795 1.00 60.44 255 PRO A O 1
ATOM 2023 N N . GLN A 1 256 ? 35.343 -24.263 -32.045 1.00 60.94 256 GLN A N 1
ATOM 2024 C CA . GLN A 1 256 ? 34.972 -25.637 -32.315 1.00 60.94 256 GLN A CA 1
ATOM 2025 C C . GLN A 1 256 ? 33.476 -25.691 -32.043 1.00 60.94 256 GLN A C 1
ATOM 2027 O O . GLN A 1 256 ? 33.044 -25.532 -30.902 1.00 60.94 256 GLN A O 1
ATOM 2032 N N . HIS A 1 257 ? 32.696 -25.806 -33.117 1.00 53.28 257 HIS A N 1
ATOM 2033 C CA . HIS A 1 257 ? 31.292 -26.159 -33.070 1.00 53.28 257 HIS A CA 1
ATOM 2034 C C . HIS A 1 257 ? 31.215 -27.495 -32.332 1.00 53.28 257 HIS A C 1
ATOM 2036 O O . HIS A 1 257 ? 31.276 -28.563 -32.938 1.00 53.28 257 HIS A O 1
ATOM 2042 N N . VAL A 1 258 ? 31.136 -27.439 -31.004 1.00 56.53 258 VAL A N 1
ATOM 2043 C CA . VAL A 1 258 ? 30.676 -28.558 -30.204 1.00 56.53 258 VAL A CA 1
ATOM 2044 C C . VAL A 1 258 ? 29.217 -28.671 -30.596 1.00 56.53 258 VAL A C 1
ATOM 2046 O O . VAL A 1 258 ? 28.371 -27.903 -30.141 1.00 56.53 258 VAL A O 1
ATOM 2049 N N . ALA A 1 259 ? 28.960 -29.551 -31.560 1.00 53.16 259 ALA A N 1
ATOM 2050 C CA . ALA A 1 259 ? 27.642 -30.065 -31.840 1.00 53.16 259 ALA A CA 1
ATOM 2051 C C . ALA A 1 259 ? 27.150 -30.670 -30.527 1.00 53.16 259 ALA A C 1
ATOM 2053 O O . ALA A 1 259 ? 27.458 -31.811 -30.198 1.00 53.16 259 ALA A O 1
ATOM 2054 N N . HIS A 1 260 ? 26.475 -29.850 -29.728 1.00 50.12 260 HIS A N 1
ATOM 2055 C CA . HIS A 1 260 ? 25.710 -30.327 -28.603 1.00 50.12 260 HIS A CA 1
ATOM 2056 C C . HIS A 1 260 ? 24.551 -31.078 -29.245 1.00 50.12 260 HIS A C 1
ATOM 2058 O O . HIS A 1 260 ? 23.604 -30.472 -29.759 1.00 50.12 260 HIS A O 1
ATOM 2064 N N . GLU A 1 261 ? 24.716 -32.398 -29.345 1.00 51.72 261 GLU A N 1
ATOM 2065 C CA . GLU A 1 261 ? 23.623 -33.315 -29.609 1.00 51.72 261 GLU A CA 1
ATOM 2066 C C . GLU A 1 261 ? 22.465 -32.881 -28.714 1.00 51.72 261 GLU A C 1
ATOM 2068 O O . GLU A 1 261 ? 22.598 -32.703 -27.499 1.00 51.72 261 GLU A O 1
ATOM 2073 N N . LYS A 1 262 ? 21.355 -32.577 -29.383 1.00 50.50 262 LYS A N 1
ATOM 2074 C CA . LYS A 1 262 ? 20.060 -32.375 -28.765 1.00 50.50 262 LYS A CA 1
ATOM 2075 C C . LYS A 1 262 ? 19.675 -33.720 -28.170 1.00 50.50 262 LYS A C 1
ATOM 2077 O O . LYS A 1 262 ? 19.070 -34.534 -28.862 1.00 50.50 262 LYS A O 1
ATOM 2082 N N . ASP A 1 263 ? 20.067 -33.956 -26.926 1.00 49.69 263 ASP A N 1
ATOM 2083 C CA . ASP A 1 263 ? 19.407 -34.968 -26.124 1.00 49.69 263 ASP A CA 1
ATOM 2084 C C . ASP A 1 263 ? 17.951 -34.529 -25.982 1.00 49.69 263 ASP A C 1
ATOM 2086 O O . ASP A 1 263 ? 17.624 -33.469 -25.443 1.00 49.69 263 ASP A O 1
ATOM 2090 N N . GLU A 1 264 ? 17.097 -35.335 -26.598 1.00 54.06 264 GLU A N 1
ATOM 2091 C CA . GLU A 1 264 ? 15.654 -35.309 -26.491 1.00 54.06 264 GLU A CA 1
ATOM 2092 C C . GLU A 1 264 ? 15.267 -35.458 -25.012 1.00 54.06 264 GLU A C 1
ATOM 2094 O O . GLU A 1 264 ? 15.069 -36.567 -24.511 1.00 54.06 264 GLU A O 1
ATOM 2099 N N . GLU A 1 265 ? 15.142 -34.344 -24.286 1.00 53.44 265 GLU A N 1
ATOM 2100 C CA . GLU A 1 265 ? 14.370 -34.339 -23.048 1.00 53.44 265 GLU A CA 1
ATOM 2101 C C . GLU A 1 265 ? 12.903 -34.569 -23.409 1.00 53.44 265 GLU A C 1
ATOM 2103 O O . GLU A 1 265 ? 12.163 -33.690 -23.855 1.00 53.44 265 GLU A O 1
ATOM 2108 N N . LEU A 1 266 ? 12.531 -35.835 -23.252 1.00 51.81 266 LEU A N 1
ATOM 2109 C CA . LEU A 1 266 ? 11.181 -36.355 -23.203 1.00 51.81 266 LEU A CA 1
ATOM 2110 C C . LEU A 1 266 ? 10.268 -35.382 -22.454 1.00 51.81 266 LEU A C 1
ATOM 2112 O O . LEU A 1 266 ? 10.467 -35.087 -21.276 1.00 51.81 266 LEU A O 1
ATOM 2116 N N . GLY A 1 267 ? 9.246 -34.912 -23.167 1.00 52.06 267 GLY A N 1
ATOM 2117 C CA . GLY A 1 267 ? 8.231 -34.024 -22.637 1.00 52.06 267 GLY A CA 1
ATOM 2118 C C . GLY A 1 267 ? 7.583 -34.592 -21.379 1.00 52.06 267 GLY A C 1
ATOM 2119 O O . GLY A 1 267 ? 6.798 -35.537 -21.438 1.00 52.06 267 GLY A O 1
ATOM 2120 N N . ASN A 1 268 ? 7.836 -33.933 -20.253 1.00 50.72 268 ASN A N 1
ATOM 2121 C CA . ASN A 1 268 ? 6.877 -33.889 -19.163 1.00 50.72 268 ASN A CA 1
ATOM 2122 C C . ASN A 1 268 ? 5.751 -32.951 -19.595 1.00 50.72 268 ASN A C 1
ATOM 2124 O O . ASN A 1 268 ? 5.757 -31.754 -19.323 1.00 50.72 268 ASN A O 1
ATOM 2128 N N . THR A 1 269 ? 4.803 -33.518 -20.336 1.00 51.41 269 THR A N 1
ATOM 2129 C CA . THR A 1 269 ? 3.484 -32.926 -20.527 1.00 51.41 269 THR A CA 1
ATOM 2130 C C . THR A 1 269 ? 2.811 -32.937 -19.161 1.00 51.41 269 THR A C 1
ATOM 2132 O O . THR A 1 269 ? 2.372 -33.976 -18.667 1.00 51.41 269 THR A O 1
ATOM 2135 N N . GLU A 1 270 ? 2.814 -31.781 -18.511 1.00 57.44 270 GLU A N 1
ATOM 2136 C CA . GLU A 1 270 ? 1.987 -31.519 -17.345 1.00 57.44 270 GLU A CA 1
ATOM 2137 C C . GLU A 1 270 ? 0.527 -31.825 -17.733 1.00 57.44 270 GLU A C 1
ATOM 2139 O O . GLU A 1 270 ? 0.075 -31.361 -18.785 1.00 57.44 270 GLU A O 1
ATOM 2144 N N . PRO A 1 271 ? -0.204 -32.669 -16.984 1.00 59.75 271 PRO A N 1
ATOM 2145 C CA . PRO A 1 271 ? -1.583 -32.972 -17.322 1.00 59.75 271 PRO A CA 1
ATOM 2146 C C . PRO A 1 271 ? -2.410 -31.699 -17.167 1.00 59.75 271 PRO A C 1
ATOM 2148 O O . PRO A 1 271 ? -2.646 -31.229 -16.054 1.00 59.75 271 PRO A O 1
ATOM 2151 N N . GLU A 1 272 ? -2.845 -31.167 -18.306 1.00 56.44 272 GLU A N 1
ATOM 2152 C CA . GLU A 1 272 ? -3.852 -30.123 -18.422 1.00 56.44 272 GLU A CA 1
ATOM 2153 C C . GLU A 1 272 ? -5.045 -30.524 -17.541 1.00 56.44 272 GLU A C 1
ATOM 2155 O O . GLU A 1 272 ? -5.767 -31.486 -17.826 1.00 56.44 272 GLU A O 1
ATOM 2160 N N . GLN A 1 273 ? -5.216 -29.842 -16.405 1.00 55.66 273 GLN A N 1
ATOM 2161 C CA . GLN A 1 273 ? -6.428 -29.980 -15.613 1.00 55.66 273 GLN A CA 1
ATOM 2162 C C . GLN A 1 273 ? -7.567 -29.378 -16.426 1.00 55.66 273 GLN A C 1
ATOM 2164 O O . GLN A 1 273 ? -7.797 -28.171 -16.425 1.00 55.66 273 GLN A O 1
ATOM 2169 N N . VAL A 1 274 ? -8.275 -30.251 -17.136 1.00 63.00 274 VAL A N 1
ATOM 2170 C CA . VAL A 1 274 ? -9.570 -29.967 -17.742 1.00 63.00 274 VAL A CA 1
ATOM 2171 C C . VAL A 1 274 ? -10.539 -29.648 -16.605 1.00 63.00 274 VAL A C 1
ATOM 2173 O O . VAL A 1 274 ? -11.120 -30.543 -15.989 1.00 63.00 274 VAL A O 1
ATOM 2176 N N . TYR A 1 275 ? -10.692 -28.363 -16.298 1.00 66.31 275 TYR A N 1
ATOM 2177 C CA . TYR A 1 275 ? -11.826 -27.889 -15.519 1.00 66.31 275 TYR A CA 1
ATOM 2178 C C . TYR A 1 275 ? -13.099 -28.171 -16.332 1.00 66.31 275 TYR A C 1
ATOM 2180 O O . TYR A 1 275 ? -13.148 -27.833 -17.520 1.00 66.31 275 TYR A O 1
ATOM 2188 N N . PRO A 1 276 ? -14.121 -28.828 -15.754 1.00 68.62 276 PRO A N 1
ATOM 2189 C CA . PRO A 1 276 ? -15.384 -29.012 -16.449 1.00 68.62 276 PRO A CA 1
ATOM 2190 C C . PRO A 1 276 ? -15.999 -27.637 -16.755 1.00 68.62 276 PRO A C 1
ATOM 2192 O O . PRO A 1 276 ? -15.908 -26.739 -15.918 1.00 68.62 276 PRO A O 1
ATOM 2195 N N . PRO A 1 277 ? -16.629 -27.451 -17.928 1.00 62.44 277 PRO A N 1
ATOM 2196 C CA . PRO A 1 277 ? -17.363 -26.228 -18.209 1.00 62.44 277 PRO A CA 1
ATOM 2197 C C . PRO A 1 277 ? -18.495 -26.082 -17.190 1.00 62.44 277 PRO A C 1
ATOM 2199 O O . PRO A 1 277 ? -19.288 -27.007 -17.004 1.00 62.44 277 PRO A O 1
ATOM 2202 N N . ASP A 1 278 ? -18.566 -24.916 -16.550 1.00 51.75 278 ASP A N 1
ATOM 2203 C CA . ASP A 1 278 ? -19.674 -24.512 -15.692 1.00 51.75 278 ASP A CA 1
ATOM 2204 C C . ASP A 1 278 ? -20.982 -24.515 -16.498 1.00 51.75 278 ASP A C 1
ATOM 2206 O O . ASP A 1 278 ? -21.392 -23.526 -17.109 1.00 51.75 278 ASP A O 1
ATOM 2210 N N . THR A 1 279 ? -21.678 -25.649 -16.499 1.00 58.81 279 THR A N 1
ATOM 2211 C CA . THR A 1 279 ? -23.084 -25.723 -16.888 1.00 58.81 279 THR A CA 1
ATOM 2212 C C . THR A 1 279 ? -23.924 -25.210 -15.725 1.00 58.81 279 THR A C 1
ATOM 2214 O O . THR A 1 279 ? -24.487 -25.986 -14.958 1.00 58.81 279 THR A O 1
ATOM 2217 N N . ASN A 1 280 ? -23.985 -23.890 -15.580 1.00 53.34 280 ASN A N 1
ATOM 2218 C CA . ASN A 1 280 ? -25.045 -23.213 -14.837 1.00 53.34 280 ASN A CA 1
ATOM 2219 C C . ASN A 1 280 ? -25.559 -22.025 -15.661 1.00 53.34 280 ASN A C 1
ATOM 2221 O O . ASN A 1 280 ? -25.552 -20.869 -15.249 1.00 53.34 280 ASN A O 1
ATOM 2225 N N . SER A 1 281 ? -25.996 -22.348 -16.876 1.00 56.16 281 SER A N 1
ATOM 2226 C CA . SER A 1 281 ? -27.064 -21.620 -17.555 1.00 56.16 281 SER A CA 1
ATOM 2227 C C . SER A 1 281 ? -28.373 -22.368 -17.282 1.00 56.16 281 SER A C 1
ATOM 2229 O O . SER A 1 281 ? -28.376 -23.590 -17.177 1.00 56.16 281 SER A O 1
ATOM 2231 N N . ASP A 1 282 ? -29.459 -21.608 -17.143 1.00 52.50 282 ASP A N 1
ATOM 2232 C CA . ASP A 1 282 ? -30.849 -22.049 -16.939 1.00 52.50 282 ASP A CA 1
ATOM 2233 C C . ASP A 1 282 ? -31.330 -22.226 -15.491 1.00 52.50 282 ASP A C 1
ATOM 2235 O O . ASP A 1 282 ? -31.842 -23.259 -15.065 1.00 52.50 282 ASP A O 1
ATOM 2239 N N . GLY A 1 283 ? -31.292 -21.108 -14.763 1.00 46.91 283 GLY A N 1
ATOM 2240 C CA . GLY A 1 283 ? -32.119 -20.857 -13.585 1.00 46.91 283 GLY A CA 1
ATOM 2241 C C . GLY A 1 283 ? -33.072 -19.681 -13.796 1.00 46.91 283 GLY A C 1
ATOM 2242 O O . GLY A 1 283 ? -32.991 -18.690 -13.078 1.00 46.91 283 GLY A O 1
ATOM 2243 N N . LEU A 1 284 ? -33.975 -19.774 -14.781 1.00 56.44 284 LEU A N 1
ATOM 2244 C CA . LEU A 1 284 ? -35.179 -18.935 -14.867 1.00 56.44 284 LEU A CA 1
ATOM 2245 C C . LEU A 1 284 ? -35.998 -19.100 -13.575 1.00 56.44 284 LEU A C 1
ATOM 2247 O O . LEU A 1 284 ? -36.759 -20.054 -13.413 1.00 56.44 284 LEU A O 1
ATOM 2251 N N . GLY A 1 285 ? -35.825 -18.165 -12.643 1.00 43.88 285 GLY A N 1
ATOM 2252 C CA . GLY A 1 285 ? -36.377 -18.237 -11.294 1.00 43.88 285 GLY A CA 1
ATOM 2253 C C . GLY A 1 285 ? -36.938 -16.908 -10.810 1.00 43.88 285 GLY A C 1
ATOM 2254 O O . GLY A 1 285 ? -36.403 -16.323 -9.885 1.00 43.88 285 GLY A O 1
ATOM 2255 N N . LYS A 1 286 ? -38.042 -16.486 -11.435 1.00 45.31 286 LYS A N 1
ATOM 2256 C CA . LYS A 1 286 ? -39.171 -15.755 -10.832 1.00 45.31 286 LYS A CA 1
ATOM 2257 C C . LYS A 1 286 ? -38.838 -14.509 -9.997 1.00 45.31 286 LYS A C 1
ATOM 2259 O O . LYS A 1 286 ? -38.558 -14.566 -8.806 1.00 45.31 286 LYS A O 1
ATOM 2264 N N . SER A 1 287 ? -39.083 -13.374 -10.638 1.00 49.59 287 SER A N 1
ATOM 2265 C CA . SER A 1 287 ? -39.554 -12.135 -10.031 1.00 49.59 287 SER A CA 1
ATOM 2266 C C . SER A 1 287 ? -40.616 -12.394 -8.954 1.00 49.59 287 SER A C 1
ATOM 2268 O O . SER A 1 287 ? -41.720 -12.857 -9.247 1.00 49.59 287 SER A O 1
ATOM 2270 N N . VAL A 1 288 ? -40.286 -12.060 -7.708 1.00 47.00 288 VAL A N 1
ATOM 2271 C CA . VAL A 1 288 ? -41.267 -11.839 -6.645 1.00 47.00 288 VAL A CA 1
ATOM 2272 C C . VAL A 1 288 ? -41.329 -10.336 -6.428 1.00 47.00 288 VAL A C 1
ATOM 2274 O O . VAL A 1 288 ? -40.429 -9.737 -5.844 1.00 47.00 288 VAL A O 1
ATOM 2277 N N . ALA A 1 289 ? -42.379 -9.738 -6.982 1.00 53.25 289 ALA A N 1
ATOM 2278 C CA . ALA A 1 289 ? -42.843 -8.422 -6.594 1.00 53.25 289 ALA A CA 1
ATOM 2279 C C . ALA A 1 289 ? -43.380 -8.519 -5.162 1.00 53.25 289 ALA A C 1
ATOM 2281 O O . ALA A 1 289 ? -44.244 -9.350 -4.883 1.00 53.25 289 ALA A O 1
ATOM 2282 N N . TRP A 1 290 ? -42.869 -7.678 -4.273 1.00 45.12 290 TRP A N 1
ATOM 2283 C CA . TRP A 1 290 ? -43.542 -7.372 -3.020 1.00 45.12 290 TRP A CA 1
ATOM 2284 C C . TRP A 1 290 ? -44.177 -5.997 -3.199 1.00 45.12 290 TRP A C 1
ATOM 2286 O O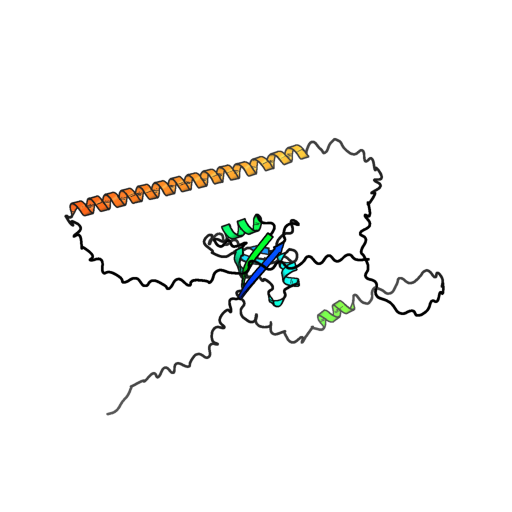 . TRP A 1 290 ? -43.502 -4.974 -3.121 1.00 45.12 290 TRP A O 1
ATOM 2296 N N . GLU A 1 291 ? -45.469 -5.992 -3.522 1.00 52.91 291 GLU A N 1
ATOM 2297 C CA . GLU A 1 291 ? -46.340 -4.852 -3.253 1.00 52.91 291 GLU A CA 1
ATOM 2298 C C . GLU A 1 291 ? -46.597 -4.834 -1.742 1.00 52.91 291 GLU A C 1
ATOM 2300 O O . GLU A 1 291 ? -47.057 -5.828 -1.178 1.00 52.91 291 GLU A O 1
ATOM 2305 N N . TYR A 1 292 ? -46.267 -3.723 -1.088 1.00 45.25 292 TYR A N 1
ATOM 2306 C CA . TYR A 1 292 ? -46.701 -3.434 0.275 1.00 45.25 292 TYR A CA 1
ATOM 2307 C C . TYR A 1 292 ? -47.971 -2.572 0.200 1.00 45.25 292 TYR A C 1
ATOM 2309 O O . TYR A 1 292 ? -47.969 -1.505 -0.414 1.00 45.25 292 TYR A O 1
ATOM 2317 N N . THR A 1 293 ? -49.044 -3.065 0.819 1.00 61.69 293 THR A N 1
ATOM 2318 C CA . THR A 1 293 ? -50.249 -2.323 1.233 1.00 61.69 293 THR A CA 1
ATOM 2319 C C . THR A 1 293 ? -50.399 -2.430 2.735 1.00 61.69 293 THR A C 1
ATOM 2321 O O . THR A 1 293 ? -50.162 -3.556 3.233 1.00 61.69 293 THR A O 1
#

Nearest PDB structures (foldseek):
  2h2b-assembly1_A-2  TM=6.832E-01  e=2.360E-03  Homo sapiens
  2h2c-assembly1_A-2  TM=6.724E-01  e=2.360E-03  Homo sapiens
  8es4-assembly1_F  TM=1.716E-01  e=7.766E+00  Shigella phage Buco

pLDDT: mean 70.31, std 20.38, range [38.25, 97.81]

Organism: Noctiluca scintillans (NCBI:txid2966)

Secondary structure (DSSP, 8-state):
------------------------EEEEEEEEEE-TT-----EEE---TT-TT-SSEEEEEE-SSSHHHHHHHH-TTT---TT-EEEEETTB---HHHHHHHHHH-SEEEEEEEEEE-S---------S----HHHHHHHTSGGGS------------------------------------------------TTSSSGGGTHHHHHHHHHHHHHHHHHHHHHHHHHHHHHHHHHHHHHHHHHHHHHHHTT----------------------PPP----------------